Protein AF-A0A7S1PXF1-F1 (afdb_monomer_lite)

Structure (mmCIF, N/CA/C/O backbone):
data_AF-A0A7S1PXF1-F1
#
_entry.id   AF-A0A7S1PXF1-F1
#
loop_
_atom_site.group_PDB
_atom_site.id
_atom_site.type_symbol
_atom_site.label_atom_id
_atom_site.label_alt_id
_atom_site.label_comp_id
_atom_site.label_asym_id
_atom_site.label_entity_id
_atom_site.label_seq_id
_atom_site.pdbx_PDB_ins_code
_atom_site.Cartn_x
_atom_site.Cartn_y
_atom_site.Cartn_z
_atom_site.occupancy
_atom_site.B_iso_or_equiv
_atom_site.auth_seq_id
_atom_site.auth_comp_id
_atom_site.auth_asym_id
_atom_site.auth_atom_id
_atom_site.pdbx_PDB_model_num
ATOM 1 N N . MET A 1 1 ? -15.387 0.944 17.321 1.00 44.22 1 MET A N 1
ATOM 2 C CA . MET A 1 1 ? -15.040 1.186 15.911 1.00 44.22 1 MET A CA 1
ATOM 3 C C . MET A 1 1 ? -16.154 0.552 15.099 1.00 44.22 1 MET A C 1
ATOM 5 O O . MET A 1 1 ? -16.403 -0.631 15.299 1.00 44.22 1 MET A O 1
ATOM 9 N N . ASP A 1 2 ? -16.917 1.338 14.339 1.00 38.28 2 ASP A N 1
ATOM 10 C CA . ASP A 1 2 ? -17.980 0.818 13.470 1.00 38.28 2 ASP A CA 1
ATOM 11 C C . ASP A 1 2 ? -17.444 0.776 12.039 1.00 38.28 2 ASP A C 1
ATOM 13 O O . ASP A 1 2 ? -17.085 1.796 11.461 1.00 38.28 2 ASP A O 1
ATOM 17 N N . PHE A 1 3 ? -17.319 -0.427 11.493 1.00 48.03 3 PHE A N 1
ATOM 18 C CA . PHE A 1 3 ? -16.780 -0.661 10.157 1.00 48.03 3 PHE A CA 1
ATOM 19 C C . PHE A 1 3 ? -17.870 -1.089 9.162 1.00 48.03 3 PHE A C 1
ATOM 21 O O . PHE A 1 3 ? -17.569 -1.692 8.126 1.00 48.03 3 PHE A O 1
ATOM 28 N N . GLY A 1 4 ? -19.144 -0.803 9.461 1.00 41.34 4 GLY A N 1
ATOM 29 C CA . GLY A 1 4 ? -20.283 -1.150 8.606 1.00 41.34 4 GLY A CA 1
ATOM 30 C C . GLY A 1 4 ? -20.133 -0.711 7.141 1.00 41.34 4 GLY A C 1
ATOM 31 O O . GLY A 1 4 ? -20.626 -1.392 6.244 1.00 41.34 4 GLY A O 1
ATOM 32 N N . TYR A 1 5 ? -19.367 0.350 6.888 1.00 43.25 5 TYR A N 1
ATOM 33 C CA . TYR A 1 5 ? -19.096 0.940 5.571 1.00 43.25 5 TYR A CA 1
ATOM 34 C C . TYR A 1 5 ? -18.261 0.046 4.633 1.00 43.25 5 TYR A C 1
ATOM 36 O O . TYR A 1 5 ? -18.412 0.084 3.415 1.00 43.25 5 TYR A O 1
ATOM 44 N N . MET A 1 6 ? -17.429 -0.852 5.175 1.00 44.41 6 MET A N 1
ATOM 45 C CA . MET A 1 6 ? -16.616 -1.772 4.362 1.00 44.41 6 MET A CA 1
ATOM 46 C C . MET A 1 6 ? -17.391 -3.015 3.886 1.00 44.41 6 MET A C 1
ATOM 48 O O . MET A 1 6 ? -16.844 -3.854 3.166 1.00 44.41 6 MET A O 1
ATOM 52 N N . ASN A 1 7 ? -18.663 -3.173 4.271 1.00 44.22 7 ASN A N 1
ATOM 53 C CA . ASN A 1 7 ? -19.499 -4.321 3.894 1.00 44.22 7 ASN A CA 1
ATOM 54 C C . ASN A 1 7 ? -20.241 -4.162 2.554 1.00 44.22 7 ASN A C 1
ATOM 56 O O . ASN A 1 7 ? -20.943 -5.085 2.136 1.00 44.22 7 ASN A O 1
ATOM 60 N N . SER A 1 8 ? -20.082 -3.042 1.847 1.00 45.88 8 SER A N 1
ATOM 61 C CA . SER A 1 8 ? -20.696 -2.839 0.535 1.00 45.88 8 SER A CA 1
ATOM 62 C C . SER A 1 8 ? -19.949 -3.637 -0.551 1.00 45.88 8 SER A C 1
ATOM 64 O O . SER A 1 8 ? -18.895 -3.262 -1.057 1.00 45.88 8 SER A O 1
ATOM 66 N N . GLY A 1 9 ? -20.493 -4.800 -0.920 1.00 38.31 9 GLY A N 1
ATOM 67 C CA . GLY A 1 9 ? -20.053 -5.549 -2.099 1.00 38.31 9 GLY A CA 1
ATOM 68 C C . GLY A 1 9 ? -20.421 -4.785 -3.374 1.00 38.31 9 GLY A C 1
ATOM 69 O O . GLY A 1 9 ? -21.564 -4.844 -3.826 1.00 38.31 9 GLY A O 1
ATOM 70 N N . GLY A 1 10 ? -19.476 -4.032 -3.934 1.00 38.62 10 GLY A N 1
ATOM 71 C CA . GLY A 1 10 ? -19.708 -3.177 -5.095 1.00 38.62 10 GLY A CA 1
ATOM 72 C C . GLY A 1 10 ? -19.146 -3.751 -6.392 1.00 38.62 10 GLY A C 1
ATOM 73 O O . GLY A 1 10 ? -17.957 -3.621 -6.664 1.00 38.62 10 GLY A O 1
ATOM 74 N N . LEU A 1 11 ? -20.016 -4.290 -7.253 1.00 40.12 11 LEU A N 1
ATOM 75 C CA . LEU A 1 11 ? -19.766 -4.258 -8.698 1.00 40.12 11 LEU A CA 1
ATOM 76 C C . LEU A 1 11 ? -19.660 -2.777 -9.096 1.00 40.12 11 LEU A C 1
ATOM 78 O O . LEU A 1 11 ? -20.570 -2.012 -8.761 1.00 40.12 11 LEU A O 1
ATOM 82 N N . MET A 1 12 ? -18.613 -2.362 -9.817 1.00 41.94 12 MET A N 1
ATOM 83 C CA . MET A 1 12 ? -18.573 -1.013 -10.392 1.00 41.94 12 MET A CA 1
ATOM 84 C C . MET A 1 12 ? -19.700 -0.879 -11.423 1.00 41.94 12 MET A C 1
ATOM 86 O O . MET A 1 12 ? -19.565 -1.284 -12.573 1.00 41.94 12 MET A O 1
ATOM 90 N N . LYS A 1 13 ? -20.849 -0.363 -10.984 1.00 41.88 13 LYS A N 1
ATOM 91 C CA . LYS A 1 13 ? -21.954 0.057 -11.847 1.00 41.88 13 LYS A CA 1
ATOM 92 C C . LYS A 1 13 ? -21.723 1.504 -12.271 1.00 41.88 13 LYS A C 1
ATOM 94 O O . LYS A 1 13 ? -21.182 2.297 -11.496 1.00 41.88 13 LYS A O 1
ATOM 99 N N . ASP A 1 14 ? -22.176 1.852 -13.471 1.00 37.19 14 ASP A N 1
ATOM 100 C CA . ASP A 1 14 ? -22.246 3.244 -13.916 1.00 37.19 14 ASP A CA 1
ATOM 101 C C . ASP A 1 14 ? -22.978 4.082 -12.851 1.00 37.19 14 ASP A C 1
ATOM 103 O O . ASP A 1 14 ? -24.119 3.783 -12.496 1.00 37.19 14 ASP A O 1
ATOM 107 N N . GLY A 1 15 ? -22.291 5.081 -12.284 1.00 44.06 15 GLY A N 1
ATOM 108 C CA . GLY A 1 15 ? -22.790 5.889 -11.160 1.00 44.06 15 GLY A CA 1
ATOM 109 C C . GLY A 1 15 ? -22.195 5.572 -9.779 1.00 44.06 15 GLY A C 1
ATOM 110 O O . GLY A 1 15 ? -22.634 6.149 -8.791 1.00 44.06 15 GLY A O 1
ATOM 111 N N . ALA A 1 16 ? -21.172 4.718 -9.657 1.00 48.16 16 ALA A N 1
ATOM 112 C CA . ALA A 1 16 ? -20.471 4.535 -8.374 1.00 48.16 16 ALA A CA 1
ATOM 113 C C . ALA A 1 16 ? -19.942 5.864 -7.784 1.00 48.16 16 ALA A C 1
ATOM 115 O O . ALA A 1 16 ? -19.947 6.051 -6.576 1.00 48.16 16 ALA A O 1
ATOM 116 N N . THR A 1 17 ? -19.580 6.827 -8.638 1.00 53.41 17 THR A N 1
ATOM 117 C CA . THR A 1 17 ? -19.111 8.171 -8.250 1.00 53.41 17 THR A CA 1
ATOM 118 C C . THR A 1 17 ? -20.228 9.132 -7.820 1.00 53.41 17 THR A C 1
ATOM 120 O O . THR A 1 17 ? -19.935 10.272 -7.478 1.00 53.41 17 THR A O 1
ATOM 123 N N . THR A 1 18 ? -21.502 8.725 -7.894 1.00 55.09 18 THR A N 1
ATOM 124 C CA . THR A 1 18 ? -22.649 9.523 -7.414 1.00 55.09 18 THR A CA 1
ATOM 125 C C . THR A 1 18 ? -23.156 9.063 -6.047 1.00 55.09 18 THR A C 1
ATOM 127 O O . THR A 1 18 ? -24.159 9.588 -5.567 1.00 55.09 18 THR A O 1
ATOM 130 N N . GLN A 1 19 ? -22.514 8.058 -5.444 1.00 63.31 19 GLN A N 1
ATOM 131 C CA . GLN A 1 19 ? -22.794 7.667 -4.065 1.00 63.31 19 GLN A CA 1
ATOM 132 C C . GLN A 1 19 ? -22.170 8.679 -3.095 1.00 63.31 19 GLN A C 1
ATOM 134 O O . GLN A 1 19 ? -21.169 9.304 -3.446 1.00 63.31 19 GLN A O 1
ATOM 139 N N . PRO A 1 20 ? -22.779 8.894 -1.917 1.00 67.31 20 PRO A N 1
ATOM 140 C CA . PRO A 1 20 ? -22.212 9.789 -0.917 1.00 67.31 20 PRO A CA 1
ATOM 141 C C . PRO A 1 20 ? -20.856 9.262 -0.436 1.00 67.31 20 PRO A C 1
ATOM 143 O O . PRO A 1 20 ? -20.709 8.064 -0.200 1.00 67.31 20 PRO A O 1
ATOM 146 N N . ASP A 1 21 ? -19.886 10.160 -0.273 1.00 79.25 21 ASP A N 1
ATOM 147 C CA . ASP A 1 21 ? -18.585 9.816 0.297 1.00 79.25 21 ASP A CA 1
ATOM 148 C C . ASP A 1 21 ? -18.757 9.438 1.779 1.00 79.25 21 ASP A C 1
ATOM 150 O O . ASP A 1 21 ? -19.244 10.229 2.591 1.00 79.25 21 ASP A O 1
ATOM 154 N N . GLU A 1 22 ? -18.383 8.206 2.126 1.00 83.56 22 GLU A N 1
ATOM 155 C CA . GLU A 1 22 ? -18.578 7.650 3.474 1.00 83.56 22 GLU A CA 1
ATOM 156 C C . GLU A 1 22 ? -17.363 7.851 4.391 1.00 83.56 22 GLU A C 1
ATOM 158 O O . GLU A 1 22 ? -17.500 7.825 5.615 1.00 83.56 22 GLU A O 1
ATOM 163 N N . MET A 1 23 ? -16.175 8.046 3.814 1.00 84.81 23 MET A N 1
ATOM 164 C CA . MET A 1 23 ? -14.916 8.197 4.542 1.00 84.81 23 MET A CA 1
ATOM 165 C C . MET A 1 23 ? -14.057 9.299 3.927 1.00 84.81 23 MET A C 1
ATOM 167 O O . MET A 1 23 ? -13.935 9.398 2.705 1.00 84.81 23 MET A O 1
ATOM 171 N N . TYR A 1 24 ? -13.383 10.055 4.788 1.00 86.12 24 TYR A N 1
ATOM 172 C CA . TYR A 1 24 ? -12.449 11.109 4.425 1.00 86.12 24 TYR A CA 1
ATOM 173 C C . TYR A 1 24 ? -11.044 10.747 4.910 1.00 86.12 24 TYR A C 1
ATOM 175 O O . TYR A 1 24 ? -10.825 10.523 6.102 1.00 86.12 24 TYR A O 1
ATOM 183 N N . ALA A 1 25 ? -10.079 10.692 3.989 1.00 86.69 25 ALA A N 1
ATOM 184 C CA . ALA A 1 25 ? -8.681 10.389 4.283 1.00 86.69 25 ALA A CA 1
ATOM 185 C C . ALA A 1 25 ? -7.794 11.600 3.972 1.00 86.69 25 ALA A C 1
ATOM 187 O O . ALA A 1 25 ? -7.867 12.157 2.876 1.00 86.69 25 ALA A O 1
ATOM 188 N N . LEU A 1 26 ? -6.931 11.996 4.912 1.00 83.44 26 LEU A N 1
ATOM 189 C CA . LEU A 1 26 ? -6.019 13.128 4.722 1.00 83.44 26 LEU A CA 1
ATOM 190 C C . LEU A 1 26 ? -4.590 12.793 5.158 1.00 83.44 26 LEU A C 1
ATOM 192 O O . LEU A 1 26 ? -4.340 12.467 6.319 1.00 83.44 26 LEU A O 1
ATOM 196 N N . GLU A 1 27 ? -3.641 12.950 4.229 1.00 82.69 27 GLU A N 1
ATOM 197 C CA . GLU A 1 27 ? -2.208 12.905 4.531 1.00 82.69 27 GLU A CA 1
ATOM 198 C C . GLU A 1 27 ? -1.784 14.166 5.299 1.00 82.69 27 GLU A C 1
ATOM 200 O O . GLU A 1 27 ? -1.843 15.289 4.782 1.00 82.69 27 GLU A O 1
ATOM 205 N N . GLN A 1 28 ? -1.255 13.966 6.502 1.00 78.75 28 GLN A N 1
ATOM 206 C CA . GLN A 1 28 ? -0.649 14.994 7.338 1.00 78.75 28 GLN A CA 1
ATOM 207 C C . GLN A 1 28 ? 0.880 14.991 7.173 1.00 78.75 28 GLN A C 1
ATOM 209 O O . GLN A 1 28 ? 1.608 14.448 8.003 1.00 78.75 28 GLN A O 1
ATOM 214 N N . SER A 1 29 ? 1.384 15.632 6.115 1.00 71.19 29 SER A N 1
ATOM 215 C CA . SER A 1 29 ? 2.821 15.908 5.953 1.00 71.19 29 SER A CA 1
ATOM 216 C C . SER A 1 29 ? 3.057 17.380 5.631 1.00 71.19 29 SER A C 1
ATOM 218 O O . SER A 1 29 ? 2.274 18.023 4.931 1.00 71.19 29 SER A O 1
ATOM 220 N N . SER A 1 30 ? 4.152 17.938 6.149 1.00 63.81 30 SER A N 1
ATOM 221 C CA . SER A 1 30 ? 4.507 19.335 5.903 1.00 63.81 30 SER A CA 1
ATOM 222 C C . SER A 1 30 ? 4.974 19.552 4.458 1.00 63.81 30 SER A C 1
ATOM 224 O O . SER A 1 30 ? 5.578 18.674 3.839 1.00 63.81 30 SER A O 1
ATOM 226 N N . PHE A 1 31 ? 4.742 20.756 3.927 1.00 56.81 31 PHE A N 1
ATOM 227 C CA . PHE A 1 31 ? 5.143 21.148 2.568 1.00 56.81 31 PHE A CA 1
ATOM 228 C C . PHE A 1 31 ? 6.632 20.872 2.281 1.00 56.81 31 PHE A C 1
ATOM 230 O O . PHE A 1 31 ? 6.977 20.341 1.230 1.00 56.81 31 PHE A O 1
ATOM 237 N N . PHE A 1 32 ? 7.515 21.144 3.248 1.00 54.41 32 PHE A N 1
ATOM 238 C CA . PHE A 1 32 ? 8.956 20.910 3.110 1.00 54.41 32 PHE A CA 1
ATOM 239 C C . PHE A 1 32 ? 9.308 19.422 2.939 1.00 54.41 32 PHE A C 1
ATOM 241 O O . PHE A 1 32 ? 10.180 19.081 2.144 1.00 54.41 32 PHE A O 1
ATOM 248 N N . MET A 1 33 ? 8.593 18.520 3.621 1.00 58.03 33 MET A N 1
ATOM 249 C CA . MET A 1 33 ? 8.783 17.073 3.463 1.00 58.03 33 MET A CA 1
ATOM 250 C C . MET A 1 33 ? 8.298 16.577 2.095 1.00 58.03 33 MET A C 1
ATOM 252 O O . MET A 1 33 ? 8.915 15.684 1.519 1.00 58.03 33 MET A O 1
ATOM 256 N N . ARG A 1 34 ? 7.243 17.192 1.542 1.00 58.72 34 ARG A N 1
ATOM 257 C CA . ARG A 1 34 ? 6.743 16.887 0.190 1.00 58.72 34 ARG A CA 1
ATOM 258 C C . ARG A 1 34 ? 7.683 17.384 -0.915 1.00 58.72 34 ARG A C 1
ATOM 260 O O . ARG A 1 34 ? 7.833 16.701 -1.921 1.00 58.72 34 ARG A O 1
ATOM 267 N N . CYS A 1 35 ? 8.347 18.526 -0.719 1.00 55.53 35 CYS A N 1
ATOM 268 C CA . CYS A 1 35 ? 9.237 19.121 -1.723 1.00 55.53 35 CYS A CA 1
ATOM 269 C C . CYS A 1 35 ? 10.694 18.633 -1.658 1.00 55.53 35 CYS A C 1
ATOM 271 O O . CYS A 1 35 ? 11.325 18.506 -2.702 1.00 55.53 35 CYS A O 1
ATOM 273 N N . CYS A 1 36 ? 11.250 18.375 -0.467 1.00 54.69 36 CYS A N 1
ATOM 274 C CA . CYS A 1 36 ? 12.691 18.125 -0.301 1.00 54.69 36 CYS A CA 1
ATOM 275 C C . CYS A 1 36 ? 13.049 16.675 0.059 1.00 54.69 36 CYS A C 1
ATOM 277 O O . CYS A 1 36 ? 14.189 16.273 -0.152 1.00 54.69 36 CYS A O 1
ATOM 279 N N . TRP A 1 37 ? 12.105 15.883 0.583 1.00 63.19 37 TRP A N 1
ATOM 280 C CA . TRP A 1 37 ? 12.339 14.494 1.016 1.00 63.19 37 TRP A CA 1
ATOM 281 C C . TRP A 1 37 ? 11.241 13.543 0.519 1.00 63.19 37 TRP A C 1
ATOM 283 O O . TRP A 1 37 ? 10.816 12.632 1.216 1.00 63.19 37 TRP A O 1
ATOM 293 N N . ARG A 1 38 ? 10.793 13.779 -0.715 1.00 69.00 38 ARG A N 1
ATOM 294 C CA . ARG A 1 38 ? 9.591 13.246 -1.371 1.00 69.00 38 ARG A CA 1
ATOM 295 C C . ARG A 1 38 ? 9.235 11.786 -1.054 1.00 69.00 38 ARG A C 1
ATOM 297 O O . ARG A 1 38 ? 8.253 11.555 -0.355 1.00 69.00 38 ARG A O 1
ATOM 304 N N . ASP A 1 39 ? 10.021 10.825 -1.538 1.00 68.44 39 ASP A N 1
ATOM 305 C CA . ASP A 1 39 ? 9.698 9.388 -1.430 1.00 68.44 39 ASP A CA 1
ATOM 306 C C . ASP A 1 39 ? 10.080 8.810 -0.054 1.00 68.44 39 ASP A C 1
ATOM 308 O O . ASP A 1 39 ? 9.446 7.894 0.477 1.00 68.44 39 ASP A O 1
ATOM 312 N N . GLY A 1 40 ? 11.112 9.389 0.564 1.00 74.44 40 GLY A N 1
ATOM 313 C CA . GLY A 1 40 ? 11.569 9.018 1.901 1.00 74.44 40 GLY A CA 1
ATOM 314 C C . GLY A 1 40 ? 10.718 9.601 3.031 1.00 74.44 40 GLY A C 1
ATOM 315 O O . GLY A 1 40 ? 10.932 9.230 4.182 1.00 74.44 40 GLY A O 1
ATOM 316 N N . ARG A 1 41 ? 9.758 10.495 2.741 1.00 83.00 41 ARG A N 1
ATOM 317 C CA . ARG A 1 41 ? 9.048 11.268 3.769 1.00 83.00 41 ARG A CA 1
ATOM 318 C C . ARG A 1 41 ? 8.259 10.369 4.720 1.00 83.00 41 ARG A C 1
ATOM 320 O O . ARG A 1 41 ? 7.583 9.449 4.248 1.00 83.00 41 ARG A O 1
ATOM 327 N N . PRO A 1 42 ? 8.281 10.647 6.033 1.00 86.44 42 PRO A N 1
ATOM 328 C CA . PRO A 1 42 ? 7.266 10.110 6.917 1.00 86.44 42 PRO A CA 1
ATOM 329 C C . PRO A 1 42 ? 5.909 10.741 6.576 1.00 86.44 42 PRO A C 1
ATOM 331 O O . PRO A 1 42 ? 5.824 11.916 6.195 1.00 86.44 42 PRO A O 1
ATOM 334 N N . MET A 1 43 ? 4.845 9.965 6.721 1.00 86.56 43 MET A N 1
ATOM 335 C CA . MET A 1 43 ? 3.480 10.444 6.517 1.00 86.56 43 MET A CA 1
ATOM 336 C C . MET A 1 43 ? 2.525 9.727 7.461 1.00 86.56 43 MET A C 1
ATOM 338 O O . MET A 1 43 ? 2.684 8.538 7.737 1.00 86.56 43 MET A O 1
ATOM 342 N N . THR A 1 44 ? 1.527 10.466 7.931 1.00 90.62 44 THR A N 1
ATOM 343 C CA . THR A 1 44 ? 0.391 9.911 8.662 1.00 90.62 44 THR A CA 1
ATOM 344 C C . THR A 1 44 ? -0.858 10.156 7.836 1.00 90.62 44 THR A C 1
ATOM 346 O O . THR A 1 44 ? -1.082 11.285 7.395 1.00 90.62 44 THR A O 1
ATOM 349 N N . ILE A 1 45 ? -1.661 9.120 7.620 1.00 91.56 45 ILE A N 1
ATOM 350 C CA . ILE A 1 45 ? -2.967 9.240 6.970 1.00 91.56 45 ILE A CA 1
ATOM 351 C C . ILE A 1 45 ? -4.020 8.963 8.030 1.00 91.56 45 ILE A C 1
ATOM 353 O O . ILE A 1 45 ? -4.121 7.838 8.516 1.00 91.56 45 ILE A O 1
ATOM 357 N N . ASN A 1 46 ? -4.791 9.989 8.374 1.00 90.62 46 ASN A N 1
ATOM 358 C CA . ASN A 1 46 ? -5.961 9.833 9.227 1.00 90.62 46 ASN A CA 1
ATOM 359 C C . ASN A 1 46 ? -7.184 9.587 8.342 1.00 90.62 46 ASN A C 1
ATOM 361 O O . ASN A 1 46 ? -7.452 10.383 7.439 1.00 90.62 46 ASN A O 1
ATOM 365 N N . VAL A 1 47 ? -7.905 8.497 8.602 1.00 90.25 47 VAL A N 1
ATOM 366 C CA . VAL A 1 47 ? -9.195 8.204 7.973 1.00 90.25 47 VAL A CA 1
ATOM 367 C C . VAL A 1 47 ? -10.293 8.468 8.991 1.00 90.25 47 VAL A C 1
ATOM 369 O O . VAL A 1 47 ? -10.272 7.906 10.085 1.00 90.25 47 VAL A O 1
ATOM 372 N N . SER A 1 48 ? -11.255 9.310 8.628 1.00 90.06 48 SER A N 1
ATOM 373 C CA . SER A 1 48 ? -12.394 9.691 9.465 1.00 90.06 48 SER A CA 1
ATOM 374 C C . SER A 1 48 ? -13.729 9.482 8.750 1.00 90.06 48 SER A C 1
ATOM 376 O O . SER A 1 48 ? -13.780 9.370 7.527 1.00 90.06 48 SER A O 1
ATOM 378 N N . GLU A 1 49 ? -14.805 9.377 9.528 1.00 86.94 49 GLU A N 1
ATOM 379 C CA . GLU A 1 49 ? -16.170 9.200 9.018 1.00 86.94 49 GLU A CA 1
ATOM 380 C C . GLU A 1 49 ? -16.683 10.441 8.273 1.00 86.94 49 GLU A C 1
ATOM 382 O O . GLU A 1 49 ? -16.501 11.573 8.720 1.00 86.94 49 GLU A O 1
ATOM 387 N N . GLY A 1 50 ? -17.425 10.218 7.189 1.00 83.69 50 GLY A N 1
ATOM 388 C CA . GLY A 1 50 ? -18.072 11.267 6.406 1.00 83.69 50 GLY A CA 1
ATOM 389 C C . GLY A 1 50 ? -17.215 11.804 5.259 1.00 83.69 50 GLY A C 1
ATOM 390 O O . GLY A 1 50 ? -16.095 11.364 5.026 1.00 83.69 50 GLY A O 1
ATOM 391 N N . ALA A 1 51 ? -17.778 12.759 4.522 1.00 81.12 51 ALA A N 1
ATOM 392 C CA . ALA A 1 51 ? -17.195 13.297 3.291 1.00 81.12 51 ALA A CA 1
ATOM 393 C C . ALA A 1 51 ? -16.150 14.410 3.514 1.00 81.12 51 ALA A C 1
ATOM 395 O O . ALA A 1 51 ? -15.445 14.795 2.583 1.00 81.12 51 ALA A O 1
ATOM 396 N N . GLU A 1 52 ? -16.066 14.966 4.726 1.00 81.44 52 GLU A N 1
ATOM 397 C CA . GLU A 1 52 ? -15.271 16.159 5.032 1.00 81.44 52 GLU A CA 1
ATOM 398 C C . GLU A 1 52 ? -14.429 15.976 6.302 1.00 81.44 52 GLU A C 1
ATOM 400 O O . GLU A 1 52 ? -14.689 15.113 7.141 1.00 81.44 52 GLU A O 1
ATOM 405 N N . ALA A 1 53 ? -13.422 16.835 6.467 1.00 79.00 53 ALA A N 1
ATOM 406 C CA . ALA A 1 53 ? -12.577 16.843 7.654 1.00 79.00 53 ALA A CA 1
ATOM 407 C C . ALA A 1 53 ? -13.383 17.146 8.933 1.00 79.00 53 ALA A C 1
ATOM 409 O O . ALA A 1 53 ? -14.178 18.084 8.971 1.00 79.00 53 ALA A O 1
ATOM 410 N N . GLY A 1 54 ? -13.100 16.409 10.013 1.00 77.25 54 GLY A N 1
ATOM 411 C CA . GLY A 1 54 ? -13.702 16.630 11.336 1.00 77.25 54 GLY A CA 1
ATOM 412 C C . GLY A 1 54 ? -14.657 15.531 11.808 1.00 77.25 54 GLY A C 1
ATOM 413 O O . GLY A 1 54 ? -15.199 15.647 12.907 1.00 77.25 54 GLY A O 1
ATOM 414 N N . GLY A 1 55 ? -14.845 14.473 11.015 1.00 82.88 55 GLY A N 1
ATOM 415 C CA . GLY A 1 55 ? -15.529 13.254 11.445 1.00 82.88 55 GLY A CA 1
ATOM 416 C C . GLY A 1 55 ? -14.765 12.459 12.507 1.00 82.88 55 GLY A C 1
ATOM 417 O O . GLY A 1 55 ? -13.613 12.754 12.837 1.00 82.88 55 GLY A O 1
ATOM 418 N N . ASN A 1 56 ? -15.402 11.417 13.045 1.00 85.38 56 ASN A N 1
ATOM 419 C CA . ASN A 1 56 ? -14.756 10.529 14.011 1.00 85.38 56 ASN A CA 1
ATOM 420 C C . ASN A 1 56 ? -13.611 9.765 13.340 1.00 85.38 56 ASN A C 1
ATOM 422 O O . ASN A 1 56 ? -13.796 9.217 12.256 1.00 85.38 56 ASN A O 1
ATOM 426 N N . SER A 1 57 ? -12.445 9.701 13.990 1.00 85.81 57 SER A N 1
ATOM 427 C CA . SER A 1 57 ? -11.319 8.905 13.488 1.00 85.81 57 SER A CA 1
ATOM 428 C C . SER A 1 57 ? -11.683 7.416 13.474 1.00 85.81 57 SER A C 1
ATOM 430 O O . SER A 1 57 ? -12.106 6.869 14.495 1.00 85.81 57 SER A O 1
ATOM 432 N N . ILE A 1 58 ? -11.516 6.779 12.315 1.00 88.38 58 ILE A N 1
ATOM 433 C CA . ILE A 1 58 ? -11.730 5.347 12.091 1.00 88.38 58 ILE A CA 1
ATOM 434 C C . ILE A 1 58 ? -10.407 4.608 12.273 1.00 88.38 58 ILE A C 1
ATOM 436 O O . ILE A 1 58 ? -10.337 3.634 13.022 1.00 88.38 58 ILE A O 1
ATOM 440 N N . ILE A 1 59 ? -9.364 5.054 11.568 1.00 91.56 59 ILE A N 1
ATOM 441 C CA . ILE A 1 59 ? -8.056 4.404 11.555 1.00 91.56 59 ILE A CA 1
ATOM 442 C C . ILE A 1 59 ? -6.959 5.397 11.174 1.00 91.56 59 ILE A C 1
ATOM 444 O O . ILE A 1 59 ? -7.135 6.246 10.297 1.00 91.56 59 ILE A O 1
ATOM 448 N N . ASP A 1 60 ? -5.814 5.245 11.829 1.00 93.31 60 ASP A N 1
ATOM 449 C CA . ASP A 1 60 ? -4.601 6.000 11.551 1.00 93.31 60 ASP A CA 1
ATOM 450 C C . ASP A 1 60 ? -3.551 5.083 10.936 1.00 93.31 60 ASP A C 1
ATOM 452 O O . ASP A 1 60 ? -3.201 4.045 11.502 1.00 93.31 60 ASP A O 1
ATOM 456 N N . TYR A 1 61 ? -3.025 5.499 9.790 1.00 95.50 61 TYR A N 1
ATOM 457 C CA . TYR A 1 61 ? -1.901 4.843 9.143 1.00 95.50 61 TYR A CA 1
ATOM 458 C C . TYR A 1 61 ? -0.632 5.652 9.345 1.00 95.50 61 TYR A C 1
ATOM 460 O O . TYR A 1 61 ? -0.626 6.866 9.132 1.00 95.50 61 TYR A O 1
ATOM 468 N N . ASN A 1 62 ? 0.461 4.980 9.687 1.00 95.00 62 ASN A N 1
ATOM 469 C CA . ASN A 1 62 ? 1.767 5.594 9.851 1.00 95.00 62 ASN A CA 1
ATOM 470 C C . ASN A 1 62 ? 2.777 4.987 8.881 1.00 95.00 62 ASN A C 1
ATOM 472 O O . ASN A 1 62 ? 2.958 3.773 8.827 1.00 95.00 62 ASN A O 1
ATOM 476 N N . LYS A 1 63 ? 3.457 5.845 8.125 1.00 92.31 63 LYS A N 1
ATOM 477 C CA . LYS A 1 63 ? 4.636 5.484 7.347 1.00 92.31 63 LYS A CA 1
ATOM 478 C C . LYS A 1 63 ? 5.847 6.175 7.964 1.00 92.31 63 LYS A C 1
ATOM 480 O O . LYS A 1 63 ? 5.878 7.413 8.004 1.00 92.31 63 LYS A O 1
ATOM 485 N N . PRO A 1 64 ? 6.865 5.417 8.401 1.00 90.50 64 PRO A N 1
ATOM 486 C CA . PRO A 1 64 ? 8.099 6.000 8.893 1.00 90.50 64 PRO A CA 1
ATOM 487 C C . PRO A 1 64 ? 8.918 6.629 7.755 1.00 90.50 64 PRO A C 1
ATOM 489 O O . PRO A 1 64 ? 8.655 6.454 6.559 1.00 90.50 64 PRO A O 1
ATOM 492 N N . CYS A 1 65 ? 9.943 7.386 8.147 1.00 86.50 65 CYS A N 1
ATOM 493 C CA . CYS A 1 65 ? 10.951 7.869 7.211 1.00 86.50 65 CYS A CA 1
ATOM 494 C C . CYS A 1 65 ? 11.698 6.671 6.603 1.00 86.50 65 CYS A C 1
ATOM 496 O O . CYS A 1 65 ? 12.023 5.721 7.315 1.00 86.50 65 CYS A O 1
ATOM 498 N N . GLY A 1 66 ? 11.970 6.721 5.304 1.00 84.50 66 GLY A N 1
ATOM 499 C CA . GLY A 1 66 ? 12.637 5.645 4.572 1.00 84.50 66 GLY A CA 1
ATOM 500 C C . GLY A 1 66 ? 13.560 6.175 3.483 1.00 84.50 66 GLY A C 1
ATOM 501 O O . GLY A 1 66 ? 13.843 7.375 3.412 1.00 84.50 66 GLY A O 1
ATOM 502 N N . CYS A 1 67 ? 14.026 5.284 2.613 1.00 81.62 67 CYS A N 1
ATOM 503 C CA . CYS A 1 67 ? 14.796 5.683 1.438 1.00 81.62 67 CYS A CA 1
ATOM 504 C C . CYS A 1 67 ? 13.888 5.850 0.209 1.00 81.62 67 CYS A C 1
ATOM 506 O O . CYS A 1 67 ? 12.846 5.197 0.109 1.00 81.62 67 CYS A O 1
ATOM 508 N N . PRO A 1 68 ? 14.278 6.699 -0.757 1.00 78.75 68 PRO A N 1
ATOM 509 C CA . PRO A 1 68 ? 13.656 6.704 -2.074 1.00 78.75 68 PRO A CA 1
ATOM 510 C C . PRO A 1 68 ? 13.759 5.331 -2.746 1.00 78.75 68 PRO A C 1
ATOM 512 O O . PRO A 1 68 ? 14.764 4.642 -2.593 1.00 78.75 68 PRO A O 1
ATOM 515 N N . LEU A 1 69 ? 12.751 4.955 -3.540 1.00 80.06 69 LEU A N 1
ATOM 516 C CA . LEU A 1 69 ? 12.729 3.659 -4.239 1.00 80.06 69 LEU A CA 1
ATOM 517 C C . LEU A 1 69 ? 13.822 3.525 -5.308 1.00 80.06 69 LEU A C 1
ATOM 519 O O . LEU A 1 69 ? 14.174 2.410 -5.680 1.00 80.06 69 LEU A O 1
ATOM 523 N N . ASN A 1 70 ? 14.359 4.649 -5.789 1.00 79.31 70 ASN A N 1
ATOM 524 C CA . ASN A 1 70 ? 15.512 4.693 -6.682 1.00 79.31 70 ASN A CA 1
ATOM 525 C C . ASN A 1 70 ? 16.591 5.565 -6.048 1.00 79.31 70 ASN A C 1
ATOM 527 O O . ASN A 1 70 ? 16.309 6.665 -5.574 1.00 79.31 70 ASN A O 1
ATOM 531 N N . CYS A 1 71 ? 17.820 5.077 -6.063 1.00 77.56 71 CYS A N 1
ATOM 532 C CA . CYS A 1 71 ? 18.994 5.827 -5.672 1.00 77.56 71 CYS A CA 1
ATOM 533 C C . CYS A 1 71 ? 19.688 6.331 -6.947 1.00 77.56 71 CYS A C 1
ATOM 535 O O . CYS A 1 71 ? 19.749 5.625 -7.952 1.00 77.56 71 CYS A O 1
ATOM 537 N N . PHE A 1 72 ? 20.178 7.570 -6.917 1.00 79.81 72 PHE A N 1
ATOM 538 C CA . PHE A 1 72 ? 20.906 8.178 -8.029 1.00 79.81 72 PHE A CA 1
ATOM 539 C C . PHE A 1 72 ? 22.400 8.166 -7.717 1.00 79.81 72 PHE A C 1
ATOM 541 O O . PHE A 1 72 ? 22.830 8.720 -6.702 1.00 79.81 72 PHE A O 1
ATOM 548 N N . LEU A 1 73 ? 23.188 7.524 -8.577 1.00 80.19 73 LEU A N 1
ATOM 549 C CA . LEU A 1 73 ? 24.643 7.577 -8.522 1.00 80.19 73 LEU A CA 1
ATOM 550 C C . LEU A 1 73 ? 25.141 8.588 -9.565 1.00 80.19 73 LEU A C 1
ATOM 552 O O . LEU A 1 73 ? 25.062 8.285 -10.757 1.00 80.19 73 LEU A O 1
ATOM 556 N N . PRO A 1 74 ? 25.664 9.759 -9.158 1.00 83.50 74 PRO A N 1
ATOM 557 C CA . PRO A 1 74 ? 26.267 10.695 -10.100 1.00 83.50 74 PRO A CA 1
ATOM 558 C C . PRO A 1 74 ? 27.556 10.103 -10.686 1.00 83.50 74 PRO A C 1
ATOM 560 O O . PRO A 1 74 ? 28.434 9.650 -9.947 1.00 83.50 74 PRO A O 1
ATOM 563 N N . ILE A 1 75 ? 27.677 10.115 -12.013 1.00 83.62 75 ILE A N 1
ATOM 564 C CA . ILE A 1 75 ? 28.855 9.677 -12.769 1.00 83.62 75 ILE A CA 1
ATOM 565 C C . ILE A 1 75 ? 29.149 10.736 -13.842 1.00 83.62 75 ILE A C 1
ATOM 567 O O . ILE A 1 75 ? 28.639 10.674 -14.958 1.00 83.62 75 ILE A O 1
ATOM 571 N N . GLY A 1 76 ? 30.017 11.697 -13.512 1.00 83.38 76 GLY A N 1
ATOM 572 C CA . GLY A 1 76 ? 30.296 1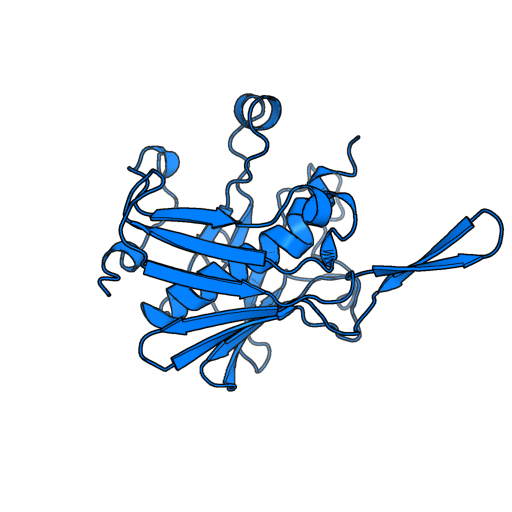2.845 -14.383 1.00 83.38 76 GLY A CA 1
ATOM 573 C C . GLY A 1 76 ? 29.161 13.870 -14.350 1.00 83.38 76 GLY A C 1
ATOM 574 O O . GLY A 1 76 ? 28.640 14.156 -13.273 1.00 83.38 76 GLY A O 1
ATOM 575 N N . ASP A 1 77 ? 28.804 14.413 -15.517 1.00 79.19 77 ASP A N 1
ATOM 576 C CA . ASP A 1 77 ? 27.665 15.336 -15.681 1.00 79.19 77 ASP A CA 1
ATOM 577 C C . ASP A 1 77 ? 26.310 14.601 -15.754 1.00 79.19 77 ASP A C 1
ATOM 579 O O . ASP A 1 77 ? 25.258 15.224 -15.627 1.00 79.19 77 ASP A O 1
ATOM 583 N N . ASP A 1 78 ? 26.346 13.273 -15.904 1.00 79.12 78 ASP A N 1
ATOM 584 C CA . ASP A 1 78 ? 25.189 12.381 -15.890 1.00 79.12 78 ASP A CA 1
ATOM 585 C C . ASP A 1 78 ? 25.154 11.560 -14.589 1.00 79.12 78 ASP A C 1
ATOM 587 O O . ASP A 1 78 ? 26.049 11.612 -13.740 1.00 79.12 78 ASP A O 1
ATOM 591 N N . GLY A 1 79 ? 24.126 10.736 -14.420 1.00 81.88 79 GLY A N 1
ATOM 592 C CA . GLY A 1 79 ? 24.146 9.695 -13.403 1.00 81.88 79 GLY A CA 1
ATOM 593 C C . GLY A 1 79 ? 23.229 8.540 -13.741 1.00 81.88 79 GLY A C 1
ATOM 594 O O . GLY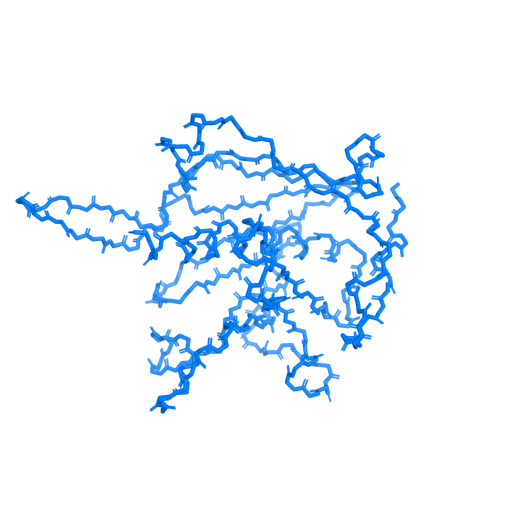 A 1 79 ? 22.484 8.563 -14.719 1.00 81.88 79 GLY A O 1
ATOM 595 N N . VAL A 1 80 ? 23.330 7.496 -12.932 1.00 82.19 80 VAL A N 1
ATOM 596 C CA . VAL A 1 80 ? 22.557 6.270 -13.097 1.00 82.19 80 VAL A CA 1
ATOM 597 C C . VAL A 1 80 ? 21.562 6.178 -11.955 1.00 82.19 80 VAL A C 1
ATOM 599 O O . VAL A 1 80 ? 21.949 6.146 -10.786 1.00 82.19 80 VAL A O 1
ATOM 602 N N . GLU A 1 81 ? 20.279 6.107 -12.296 1.00 79.00 81 GLU A N 1
ATOM 603 C CA . GLU A 1 81 ? 19.246 5.683 -11.358 1.00 79.00 81 GLU A CA 1
ATOM 604 C C . GLU A 1 81 ? 19.233 4.162 -11.258 1.00 79.00 81 GLU A C 1
ATOM 606 O O . GLU A 1 81 ? 19.235 3.450 -12.264 1.00 79.00 81 GLU A O 1
ATOM 611 N N . PHE A 1 82 ? 19.201 3.653 -10.034 1.00 77.06 82 PHE A N 1
ATOM 612 C CA . PHE A 1 82 ? 19.088 2.228 -9.772 1.00 77.06 82 PHE A CA 1
ATOM 613 C C . PHE A 1 82 ? 18.111 1.973 -8.618 1.00 77.06 82 PHE A C 1
ATOM 615 O O . PHE A 1 82 ? 18.003 2.803 -7.712 1.00 77.06 82 PHE A O 1
ATOM 622 N N . PRO A 1 83 ? 17.403 0.831 -8.614 1.00 79.06 83 PRO A N 1
ATOM 623 C CA . PRO A 1 83 ? 16.492 0.479 -7.531 1.00 79.06 83 PRO A CA 1
ATOM 624 C C . PRO A 1 83 ? 17.207 0.449 -6.176 1.00 79.06 83 PRO A C 1
ATOM 626 O O . PRO A 1 83 ? 18.247 -0.193 -6.023 1.00 79.06 83 PRO A O 1
ATOM 629 N N . CYS A 1 84 ? 16.631 1.122 -5.185 1.00 80.19 84 CYS A N 1
ATOM 630 C CA . CYS A 1 84 ? 17.142 1.171 -3.825 1.00 80.19 84 CYS A CA 1
ATOM 631 C C . CYS A 1 84 ? 16.261 0.312 -2.917 1.00 80.19 84 CYS A C 1
ATOM 633 O O . CYS A 1 84 ? 15.113 0.650 -2.645 1.00 80.19 84 CYS A O 1
ATOM 635 N N . CYS A 1 85 ? 16.802 -0.812 -2.444 1.00 83.69 85 CYS A N 1
ATOM 636 C CA . CYS A 1 85 ? 16.059 -1.775 -1.619 1.00 83.69 85 CYS A CA 1
ATOM 637 C C . CYS A 1 85 ? 16.316 -1.609 -0.111 1.00 83.69 85 CYS A C 1
ATOM 639 O O . CYS A 1 85 ? 15.917 -2.449 0.692 1.00 83.69 85 CYS A O 1
ATOM 641 N N . CYS A 1 86 ? 16.985 -0.523 0.281 1.00 82.69 86 CYS A N 1
ATOM 642 C CA . CYS A 1 86 ? 17.216 -0.150 1.673 1.00 82.69 86 CYS A CA 1
ATOM 643 C C . CYS A 1 86 ? 16.000 0.603 2.219 1.00 82.69 86 CYS A C 1
ATOM 645 O O . CYS A 1 86 ? 15.501 1.486 1.536 1.00 82.69 86 CYS A O 1
ATOM 647 N N . MET A 1 87 ? 15.556 0.291 3.444 1.00 85.00 87 MET A N 1
ATOM 648 C CA . MET A 1 87 ? 14.453 0.988 4.138 1.00 85.00 87 MET A CA 1
ATOM 649 C C . MET A 1 87 ? 13.259 1.303 3.225 1.00 85.00 87 MET A C 1
ATOM 651 O O . MET A 1 87 ? 12.857 2.461 3.068 1.00 85.00 87 MET A O 1
ATOM 655 N N . LEU A 1 88 ? 12.745 0.251 2.585 1.00 89.56 88 LEU A N 1
ATOM 656 C CA . LEU A 1 88 ? 11.602 0.337 1.687 1.00 89.56 88 LEU A CA 1
ATOM 657 C C . LEU A 1 88 ? 10.371 0.886 2.415 1.00 89.56 88 LEU A C 1
ATOM 659 O O . LEU A 1 88 ? 10.199 0.638 3.610 1.00 89.56 88 LEU A O 1
ATOM 663 N N . PRO A 1 89 ? 9.508 1.625 1.705 1.00 90.56 89 PRO A N 1
ATOM 664 C CA . PRO A 1 89 ? 8.358 2.254 2.316 1.00 90.56 89 PRO A CA 1
ATOM 665 C C . PRO A 1 89 ? 7.368 1.197 2.816 1.00 90.56 89 PRO A C 1
ATOM 667 O O . PRO A 1 89 ? 7.006 0.252 2.109 1.00 90.56 89 PRO A O 1
ATOM 670 N N . GLU A 1 90 ? 6.921 1.402 4.047 1.00 93.44 90 GLU A N 1
ATOM 671 C CA . GLU A 1 90 ? 5.886 0.619 4.705 1.00 93.44 90 GLU A CA 1
ATOM 672 C C . GLU A 1 90 ? 4.855 1.544 5.342 1.00 93.44 90 GLU A C 1
ATOM 674 O O . GLU A 1 90 ? 5.146 2.700 5.647 1.00 93.44 90 GLU A O 1
ATOM 679 N N . LEU A 1 91 ? 3.648 1.027 5.511 1.00 95.19 91 LEU A N 1
ATOM 680 C CA . LEU A 1 91 ? 2.525 1.694 6.132 1.00 95.19 91 LEU A CA 1
ATOM 681 C C . LEU A 1 91 ? 1.913 0.731 7.151 1.00 95.19 91 LEU A C 1
ATOM 683 O O . LEU A 1 91 ? 1.538 -0.391 6.801 1.00 95.19 91 LEU A O 1
ATOM 687 N N . THR A 1 92 ? 1.833 1.161 8.403 1.00 96.56 92 THR A N 1
ATOM 688 C CA . THR A 1 92 ? 1.307 0.361 9.511 1.00 96.56 92 THR A CA 1
ATOM 689 C C . THR A 1 92 ? 0.064 1.004 10.101 1.00 96.56 92 THR A C 1
ATOM 691 O O . THR A 1 92 ? -0.077 2.226 10.112 1.00 96.56 92 THR A O 1
ATOM 694 N N . ALA A 1 93 ? -0.848 0.173 10.590 1.00 96.00 93 ALA A N 1
ATOM 695 C CA . ALA A 1 93 ? -1.995 0.590 11.379 1.00 96.00 93 ALA A CA 1
ATOM 696 C C . ALA A 1 93 ? -2.311 -0.474 12.432 1.00 96.00 93 ALA A C 1
ATOM 698 O O . ALA A 1 93 ? -1.964 -1.644 12.271 1.00 96.00 93 ALA A O 1
ATOM 699 N N . THR A 1 94 ? -2.988 -0.079 13.505 1.00 94.06 94 THR A N 1
ATOM 700 C CA . THR A 1 94 ? -3.439 -1.005 14.549 1.00 94.06 94 THR A CA 1
ATOM 701 C C . THR A 1 94 ? -4.957 -0.965 14.643 1.00 94.06 94 THR A C 1
ATOM 703 O O . THR A 1 94 ? -5.535 0.106 14.807 1.00 94.06 94 THR A O 1
ATOM 706 N N . VAL A 1 95 ? -5.601 -2.131 14.573 1.00 91.06 95 VAL A N 1
ATOM 707 C CA . VAL A 1 95 ? -7.056 -2.284 14.724 1.00 91.06 95 VAL A CA 1
ATOM 708 C C . VAL A 1 95 ? -7.322 -3.321 15.801 1.00 91.06 95 VAL A C 1
ATOM 710 O O . VAL A 1 95 ? -6.869 -4.454 15.686 1.00 91.06 95 VAL A O 1
ATOM 713 N N . ASP A 1 96 ? -8.025 -2.934 16.867 1.00 88.31 96 ASP A N 1
ATOM 714 C CA . ASP A 1 96 ? -8.364 -3.817 17.996 1.00 88.31 96 ASP A CA 1
ATOM 715 C C . ASP A 1 96 ? -7.159 -4.581 18.593 1.00 88.31 96 ASP A C 1
ATOM 717 O O . ASP A 1 96 ? -7.282 -5.702 19.077 1.00 88.31 96 ASP A O 1
ATOM 721 N N . GLY A 1 97 ? -5.971 -3.968 18.565 1.00 88.38 97 GLY A N 1
ATOM 722 C CA . GLY A 1 97 ? -4.724 -4.571 19.052 1.00 88.38 97 GLY A CA 1
ATOM 723 C C . GLY A 1 97 ? -4.003 -5.478 18.047 1.00 88.38 97 GLY A C 1
ATOM 724 O O . GLY A 1 97 ? -2.907 -5.935 18.356 1.00 88.38 97 GLY A O 1
ATOM 725 N N . HIS A 1 98 ? -4.571 -5.688 16.858 1.00 92.00 98 HIS A N 1
ATOM 726 C CA . HIS A 1 98 ? -3.929 -6.379 15.742 1.00 92.00 98 HIS A CA 1
ATOM 727 C C . HIS A 1 98 ? -3.149 -5.398 14.868 1.00 92.00 98 HIS A C 1
ATOM 729 O O . HIS A 1 98 ? -3.658 -4.332 14.505 1.00 92.00 98 HIS A O 1
ATOM 735 N N . GLU A 1 99 ? -1.925 -5.762 14.506 1.00 96.00 99 GLU A N 1
ATOM 736 C CA . GLU A 1 99 ? -1.087 -4.984 13.601 1.00 96.00 99 GLU A CA 1
ATOM 737 C C . GLU A 1 99 ? -1.418 -5.327 12.147 1.00 96.00 99 GLU A C 1
ATOM 739 O O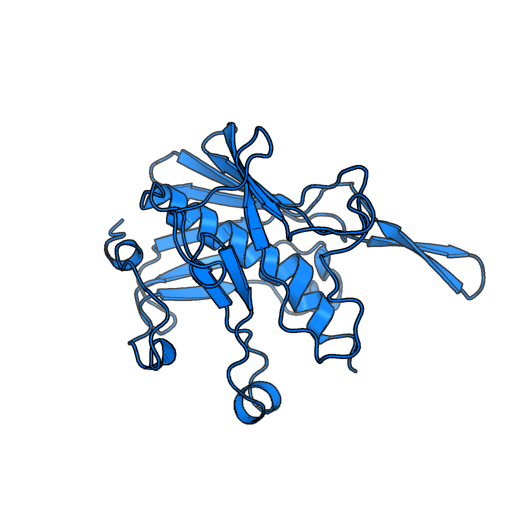 . GLU A 1 99 ? -1.400 -6.487 11.733 1.00 96.00 99 GLU A O 1
ATOM 744 N N . LEU A 1 100 ? -1.693 -4.296 11.352 1.00 97.19 100 LEU A N 1
ATOM 745 C CA . LEU A 1 100 ? -1.886 -4.382 9.912 1.00 97.19 100 LEU A CA 1
ATOM 746 C C . LEU A 1 100 ? -0.711 -3.680 9.244 1.00 97.19 100 LEU A C 1
ATOM 748 O O . LEU A 1 100 ? -0.456 -2.502 9.503 1.00 97.19 100 LEU A O 1
ATOM 752 N N . LYS A 1 101 ? -0.003 -4.389 8.369 1.00 97.31 101 LYS A N 1
ATOM 753 C CA . LYS A 1 101 ? 1.201 -3.876 7.719 1.00 97.31 101 LYS A CA 1
ATOM 754 C C . LYS A 1 101 ? 1.113 -4.033 6.211 1.00 97.31 101 LYS A C 1
ATOM 756 O O . LYS A 1 101 ? 0.884 -5.124 5.706 1.00 97.31 101 LYS A O 1
ATOM 761 N N . SER A 1 102 ? 1.343 -2.938 5.500 1.00 96.81 102 SER A N 1
ATOM 762 C CA . SER A 1 102 ? 1.527 -2.910 4.051 1.00 96.81 102 SER A CA 1
ATOM 763 C C . SER A 1 102 ? 2.942 -2.447 3.743 1.00 96.81 102 SER A C 1
ATOM 765 O O . SER A 1 102 ? 3.381 -1.442 4.293 1.00 96.81 102 SER A O 1
ATOM 767 N N . ASN A 1 103 ? 3.677 -3.133 2.876 1.00 94.56 103 ASN A N 1
ATOM 768 C CA . ASN A 1 103 ? 5.041 -2.726 2.533 1.00 94.56 103 ASN A CA 1
ATOM 769 C C . ASN A 1 103 ? 5.366 -2.965 1.064 1.00 94.56 103 ASN A C 1
ATOM 771 O O . ASN A 1 103 ? 4.832 -3.867 0.420 1.00 94.56 103 ASN A O 1
ATOM 775 N N . TYR A 1 104 ? 6.288 -2.160 0.546 1.00 93.31 104 TYR A N 1
ATOM 776 C CA . TYR A 1 104 ? 6.888 -2.391 -0.758 1.00 93.31 104 TYR A CA 1
ATOM 777 C C . TYR A 1 104 ? 7.833 -3.597 -0.695 1.00 93.31 104 TYR A C 1
ATOM 779 O O . TYR A 1 104 ? 8.540 -3.802 0.296 1.00 93.31 104 TYR A O 1
ATOM 787 N N . VAL A 1 105 ? 7.859 -4.391 -1.762 1.00 91.12 105 VAL A N 1
ATOM 788 C CA . VAL A 1 105 ? 8.698 -5.584 -1.898 1.00 91.12 105 VAL A CA 1
ATOM 789 C C . VAL A 1 105 ? 9.683 -5.372 -3.041 1.00 91.12 105 VAL A C 1
ATOM 791 O O . VAL A 1 105 ? 9.295 -5.209 -4.197 1.00 91.12 105 VAL A O 1
ATOM 794 N N . CYS A 1 106 ? 10.974 -5.402 -2.714 1.00 86.25 106 CYS A N 1
ATOM 795 C CA . CYS A 1 106 ? 12.045 -5.510 -3.698 1.00 86.25 106 CYS A CA 1
ATOM 796 C C . CYS A 1 106 ? 12.443 -6.981 -3.854 1.00 86.25 106 CYS A C 1
ATOM 798 O O . CYS A 1 106 ? 12.817 -7.634 -2.881 1.00 86.25 106 CYS A O 1
ATOM 800 N N . ASP A 1 107 ? 12.376 -7.490 -5.080 1.00 80.75 107 ASP A N 1
ATOM 801 C CA . ASP A 1 107 ? 12.872 -8.810 -5.468 1.00 80.75 107 ASP A CA 1
ATOM 802 C C . ASP A 1 107 ? 13.826 -8.682 -6.670 1.00 80.75 107 ASP A C 1
ATOM 804 O O . ASP A 1 107 ? 14.164 -7.581 -7.095 1.00 80.75 107 ASP A O 1
ATOM 808 N N . GLN A 1 108 ? 14.260 -9.805 -7.249 1.00 69.81 108 GLN A N 1
ATOM 809 C CA . GLN A 1 108 ? 15.160 -9.818 -8.412 1.00 69.81 108 GLN A CA 1
ATOM 810 C C . GLN A 1 108 ? 14.585 -9.097 -9.655 1.00 69.81 108 GLN A C 1
ATOM 812 O O . GLN A 1 108 ? 15.329 -8.766 -10.578 1.00 69.81 108 GLN A O 1
ATOM 817 N N . TYR A 1 109 ? 13.279 -8.819 -9.686 1.00 70.81 109 TYR A N 1
ATOM 818 C CA . TYR A 1 109 ? 12.571 -8.163 -10.782 1.00 70.81 109 TYR A CA 1
ATOM 819 C C . TYR A 1 109 ? 12.163 -6.733 -10.404 1.00 70.81 109 TYR A C 1
ATOM 821 O O . TYR A 1 109 ? 10.982 -6.377 -10.466 1.00 70.81 109 TYR A O 1
ATOM 829 N N . CYS A 1 110 ? 13.138 -5.898 -10.034 1.00 69.56 110 CYS A N 1
ATOM 830 C CA . CYS A 1 110 ? 12.925 -4.525 -9.553 1.00 69.56 110 CYS A CA 1
ATOM 831 C C . CYS A 1 110 ? 12.159 -3.601 -10.520 1.00 69.56 110 CYS A C 1
ATOM 833 O O . CYS A 1 110 ? 11.665 -2.559 -10.103 1.00 69.56 110 CYS A O 1
ATOM 835 N N . CYS A 1 111 ? 12.057 -3.958 -11.803 1.00 71.69 111 CYS A N 1
ATOM 836 C CA . CYS A 1 111 ? 11.349 -3.184 -12.828 1.00 71.69 111 CYS A CA 1
ATOM 837 C C . CYS A 1 111 ? 9.817 -3.230 -12.693 1.00 71.69 111 CYS A C 1
ATOM 839 O O . CYS A 1 111 ? 9.111 -2.524 -13.412 1.00 71.69 111 CYS A O 1
ATOM 841 N N . VAL A 1 112 ? 9.298 -4.077 -11.801 1.00 83.12 112 VAL A N 1
ATOM 842 C CA . VAL A 1 112 ? 7.872 -4.185 -11.495 1.00 83.12 112 VAL A CA 1
ATOM 843 C C . VAL A 1 112 ? 7.686 -3.985 -10.002 1.00 83.12 112 VAL A C 1
ATOM 845 O O . VAL A 1 112 ? 8.216 -4.764 -9.205 1.00 83.12 112 VAL A O 1
ATOM 848 N N . SER A 1 113 ? 6.911 -2.968 -9.637 1.00 87.81 113 SER A N 1
ATOM 849 C CA . SER A 1 113 ? 6.512 -2.691 -8.260 1.00 87.81 113 SER A CA 1
ATOM 850 C C . SER A 1 113 ? 5.622 -3.799 -7.717 1.00 87.81 113 SER A C 1
ATOM 852 O O . SER A 1 113 ? 4.681 -4.260 -8.370 1.00 87.81 113 SER A O 1
ATOM 854 N N . LYS A 1 114 ? 5.953 -4.235 -6.506 1.00 91.75 114 LYS A N 1
ATOM 855 C CA . LYS A 1 114 ? 5.278 -5.311 -5.789 1.00 91.75 114 LYS A CA 1
ATOM 856 C C . LYS A 1 114 ? 5.110 -4.881 -4.348 1.00 91.75 114 LYS A C 1
ATOM 858 O O . LYS A 1 114 ? 5.941 -4.148 -3.815 1.00 91.75 114 LYS A O 1
ATOM 863 N N . PHE A 1 115 ? 4.054 -5.369 -3.727 1.00 95.56 115 PHE A N 1
ATOM 864 C CA . PHE A 1 115 ? 3.736 -5.061 -2.346 1.00 95.56 115 PHE A CA 1
ATOM 865 C C . PHE A 1 115 ? 3.317 -6.331 -1.623 1.00 95.56 115 PHE A C 1
ATOM 867 O O . PHE A 1 115 ? 2.858 -7.289 -2.249 1.00 95.56 115 PHE A O 1
ATOM 874 N N . SER A 1 116 ? 3.453 -6.322 -0.308 1.00 96.75 116 SER A N 1
ATOM 875 C CA . SER A 1 116 ? 2.915 -7.348 0.576 1.00 96.75 116 SER A CA 1
ATOM 876 C C . SER A 1 116 ? 2.025 -6.708 1.626 1.00 96.75 116 SER A C 1
ATOM 878 O O . SER A 1 116 ? 2.256 -5.576 2.058 1.00 96.75 116 SER A O 1
ATOM 880 N N . TYR A 1 117 ? 1.007 -7.459 2.019 1.00 97.88 117 TYR A N 1
ATOM 881 C CA . TYR A 1 117 ? 0.126 -7.160 3.128 1.00 97.88 117 TYR A CA 1
ATOM 882 C C . TYR A 1 117 ? 0.221 -8.282 4.160 1.00 97.88 117 TYR A C 1
ATOM 884 O O . TYR A 1 117 ? 0.089 -9.461 3.813 1.00 97.88 117 TYR A O 1
ATOM 892 N N . SER A 1 118 ? 0.424 -7.897 5.416 1.00 97.75 118 SER A N 1
ATOM 893 C CA . SER A 1 118 ? 0.605 -8.801 6.544 1.00 97.75 118 SER A CA 1
ATOM 894 C C . SER A 1 118 ? -0.288 -8.412 7.719 1.00 97.75 118 SER A C 1
ATOM 896 O O . SER A 1 118 ? -0.508 -7.229 7.989 1.00 97.7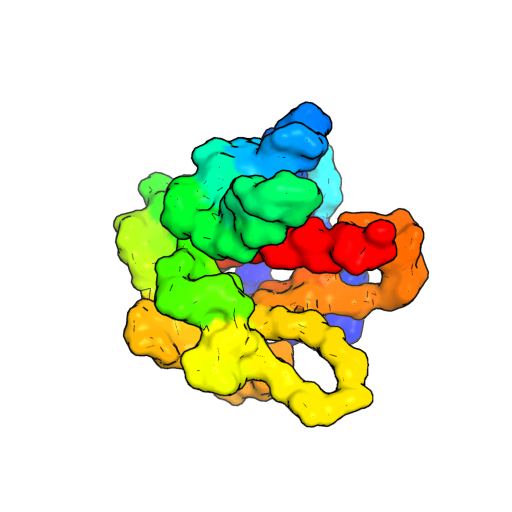5 118 SER A O 1
ATOM 898 N N . GLU A 1 119 ? -0.748 -9.423 8.447 1.00 97.00 119 GLU A N 1
ATOM 899 C CA . GLU A 1 119 ? -1.483 -9.295 9.706 1.00 97.00 119 GLU A CA 1
ATOM 900 C C . GLU A 1 119 ? -0.647 -9.918 10.822 1.00 97.00 119 GLU A C 1
ATOM 902 O O . GLU A 1 119 ? -0.240 -11.073 10.707 1.00 97.00 119 GLU A O 1
ATOM 907 N N . ASP A 1 120 ? -0.357 -9.160 11.880 1.00 96.38 120 ASP A N 1
ATOM 908 C CA . ASP A 1 120 ? 0.423 -9.621 13.040 1.00 96.38 120 ASP A CA 1
ATOM 909 C C . ASP A 1 120 ? 1.754 -10.307 12.650 1.00 96.38 120 ASP A C 1
ATOM 911 O O . ASP A 1 120 ? 2.183 -11.303 13.234 1.00 96.38 120 ASP A O 1
ATOM 915 N N . GLY A 1 121 ? 2.408 -9.783 11.608 1.00 94.69 121 GLY A N 1
ATOM 916 C CA . GLY A 1 121 ? 3.666 -10.305 11.065 1.00 94.69 121 GLY A CA 1
ATOM 917 C C . GLY A 1 121 ? 3.535 -11.487 10.094 1.00 94.69 121 GLY A C 1
ATOM 918 O O . GLY A 1 121 ? 4.537 -11.875 9.492 1.00 94.69 121 GLY A O 1
ATOM 919 N N . GLN A 1 122 ? 2.337 -12.036 9.882 1.00 96.56 122 GLN A N 1
ATOM 920 C CA . GLN A 1 122 ? 2.090 -13.087 8.895 1.00 96.56 122 GLN A CA 1
ATOM 921 C C . GLN A 1 122 ? 1.664 -12.483 7.551 1.00 96.56 122 GLN A C 1
ATOM 923 O O . GLN A 1 122 ? 0.660 -11.781 7.480 1.00 96.56 122 GLN A O 1
ATOM 928 N N . GLU A 1 123 ? 2.401 -12.780 6.476 1.00 96.56 123 GLU A N 1
ATOM 929 C CA . GLU A 1 123 ? 2.023 -12.379 5.111 1.00 96.56 123 GLU A CA 1
ATOM 930 C C . GLU A 1 123 ? 0.710 -13.060 4.703 1.00 96.56 123 GLU A C 1
ATOM 932 O O . GLU A 1 123 ? 0.585 -14.285 4.772 1.00 96.56 123 GLU A O 1
ATOM 937 N N . VAL A 1 124 ? -0.263 -12.251 4.284 1.00 96.75 124 VAL A N 1
ATOM 938 C CA . VAL A 1 124 ? -1.596 -12.697 3.858 1.00 96.75 124 VAL A CA 1
ATOM 939 C C . VAL A 1 124 ? -1.744 -12.566 2.349 1.00 96.75 124 VAL A C 1
ATOM 941 O O . VAL A 1 124 ? -2.199 -13.504 1.700 1.00 96.75 124 VAL A O 1
ATOM 944 N N . TYR A 1 125 ? -1.330 -11.430 1.780 1.00 97.44 125 TYR A N 1
ATOM 945 C CA . TYR A 1 125 ? -1.404 -11.204 0.339 1.00 97.44 125 TYR A CA 1
ATOM 946 C C . TYR A 1 125 ? -0.137 -10.570 -0.216 1.00 97.44 125 TYR A C 1
ATOM 948 O O . TYR A 1 125 ? 0.502 -9.730 0.418 1.00 97.44 125 TYR A O 1
ATOM 956 N N . ARG A 1 126 ? 0.153 -10.896 -1.473 1.00 96.38 126 ARG A N 1
ATOM 957 C CA . ARG A 1 126 ? 1.031 -10.123 -2.347 1.00 96.38 126 ARG A CA 1
ATOM 958 C C . ARG A 1 126 ? 0.206 -9.392 -3.386 1.00 96.38 126 ARG A C 1
ATOM 960 O O . ARG A 1 126 ? -0.743 -9.938 -3.936 1.00 96.38 126 ARG A O 1
ATOM 967 N N . LEU A 1 127 ? 0.605 -8.170 -3.694 1.00 96.12 127 LEU A N 1
ATOM 968 C CA . LEU A 1 127 ? -0.035 -7.336 -4.695 1.00 96.12 127 LEU A CA 1
ATOM 969 C C . LEU A 1 127 ? 0.980 -6.992 -5.783 1.00 96.12 127 LEU A C 1
ATOM 971 O O . LEU A 1 127 ? 2.025 -6.396 -5.514 1.00 96.12 127 LEU A O 1
ATOM 975 N N . LYS A 1 128 ? 0.677 -7.376 -7.021 1.00 93.31 128 LYS A N 1
ATOM 976 C CA . LYS A 1 128 ? 1.525 -7.106 -8.188 1.00 93.31 128 LYS A CA 1
ATOM 977 C C . LYS A 1 128 ? 0.689 -7.117 -9.470 1.00 93.31 128 LYS A C 1
ATOM 979 O O . LYS A 1 128 ? -0.349 -7.781 -9.508 1.00 93.31 128 LYS A O 1
ATOM 984 N N . PRO A 1 129 ? 1.123 -6.428 -10.533 1.00 90.75 129 PRO A N 1
ATOM 985 C CA . PRO A 1 129 ? 0.498 -6.594 -11.832 1.00 90.75 129 PRO A CA 1
ATOM 986 C C . PRO A 1 129 ? 0.876 -7.952 -12.430 1.00 90.75 129 PRO A C 1
ATOM 988 O O . PRO A 1 129 ? 1.896 -8.551 -12.071 1.00 90.75 129 PRO A O 1
ATOM 991 N N . ASP A 1 130 ? 0.091 -8.405 -13.402 1.00 87.12 130 ASP A N 1
ATOM 992 C CA . ASP A 1 130 ? 0.532 -9.487 -14.277 1.00 87.12 130 ASP A CA 1
ATOM 993 C C . ASP A 1 130 ? 1.753 -9.021 -15.067 1.00 87.12 130 ASP A C 1
ATOM 995 O O . ASP A 1 130 ? 1.794 -7.885 -15.550 1.00 87.12 130 ASP A O 1
ATOM 999 N N . THR A 1 131 ? 2.739 -9.894 -15.248 1.00 84.50 131 THR A N 1
ATOM 1000 C CA . THR A 1 131 ? 4.012 -9.547 -15.885 1.00 84.50 131 THR A CA 1
ATOM 1001 C C . THR A 1 131 ? 4.263 -10.323 -17.176 1.00 84.50 131 THR A C 1
ATOM 1003 O O . THR A 1 131 ? 3.805 -11.447 -17.362 1.00 84.50 131 THR A O 1
ATOM 1006 N N . CYS A 1 132 ? 5.033 -9.713 -18.076 1.00 79.25 132 CYS A N 1
ATOM 1007 C CA . CYS A 1 132 ? 5.543 -10.310 -19.309 1.00 79.25 132 CYS A CA 1
ATOM 1008 C C . CYS A 1 132 ? 7.083 -10.350 -19.263 1.00 79.25 132 CYS A C 1
ATOM 1010 O O . CYS A 1 132 ? 7.700 -9.893 -18.297 1.00 79.25 132 CYS A O 1
ATOM 1012 N N . CYS A 1 133 ? 7.717 -10.926 -20.290 1.00 79.31 133 CYS A N 1
ATOM 1013 C CA . CYS A 1 133 ? 9.175 -10.980 -20.439 1.00 79.31 133 CYS A CA 1
ATOM 1014 C C . CYS A 1 133 ? 9.877 -11.510 -19.178 1.00 79.31 133 CYS A C 1
ATOM 1016 O O . CYS A 1 133 ? 10.787 -10.873 -18.655 1.00 79.31 133 CYS A O 1
ATOM 1018 N N . PHE A 1 134 ? 9.414 -12.658 -18.670 1.00 74.94 134 PHE A N 1
ATOM 1019 C CA . PHE A 1 134 ? 9.944 -13.303 -17.461 1.00 74.94 134 PHE A CA 1
ATOM 1020 C C . PHE A 1 134 ? 9.891 -12.435 -16.192 1.00 74.94 134 PHE A C 1
ATOM 1022 O O . PHE A 1 134 ? 10.737 -12.586 -15.321 1.00 74.94 134 PHE A O 1
ATOM 1029 N N . GLY A 1 135 ? 8.909 -11.536 -16.067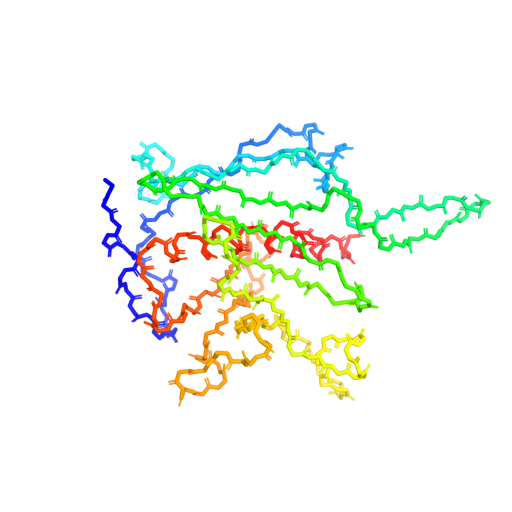 1.00 73.69 135 GLY A N 1
ATOM 1030 C CA . GLY A 1 135 ? 8.749 -10.700 -14.873 1.00 73.69 135 GLY A CA 1
ATOM 1031 C C . GLY A 1 135 ? 9.362 -9.307 -14.983 1.00 73.69 135 GLY A C 1
ATOM 1032 O O . GLY A 1 135 ? 9.188 -8.503 -14.072 1.00 73.69 135 GLY A O 1
ATOM 1033 N N . CYS A 1 136 ? 10.047 -8.998 -16.087 1.00 73.81 136 CYS A N 1
ATOM 1034 C CA . CYS A 1 136 ? 10.784 -7.743 -16.250 1.00 73.81 136 CYS A CA 1
ATOM 1035 C C . CYS A 1 136 ? 9.904 -6.538 -16.604 1.00 73.81 136 CYS A C 1
ATOM 1037 O O . CYS A 1 136 ? 10.364 -5.403 -16.521 1.00 73.81 136 CYS A O 1
ATOM 1039 N N . CYS A 1 137 ? 8.658 -6.753 -17.016 1.00 74.75 137 CYS A N 1
ATOM 1040 C CA . CYS A 1 137 ? 7.722 -5.666 -17.264 1.00 74.75 137 CYS A CA 1
ATOM 1041 C C . CYS A 1 137 ? 6.301 -6.076 -16.874 1.00 74.75 137 CYS A C 1
ATOM 1043 O O . CYS A 1 137 ? 5.963 -7.261 -16.960 1.00 74.75 137 CYS A O 1
ATOM 1045 N N . PRO A 1 138 ? 5.438 -5.121 -16.481 1.00 79.62 138 PRO A N 1
ATOM 1046 C CA . PRO A 1 138 ? 4.005 -5.373 -16.446 1.00 79.62 138 PRO A CA 1
ATOM 1047 C C . PRO A 1 138 ? 3.536 -5.827 -17.829 1.00 79.62 138 PRO A C 1
ATOM 1049 O O . PRO A 1 138 ? 4.152 -5.477 -18.837 1.00 79.62 138 PRO A O 1
ATOM 1052 N N . THR A 1 139 ? 2.456 -6.600 -17.895 1.00 75.12 139 THR A N 1
ATOM 1053 C CA . THR A 1 139 ? 1.941 -7.157 -19.148 1.00 75.12 139 THR A CA 1
ATOM 1054 C C . THR A 1 139 ? 1.581 -6.035 -20.118 1.00 75.12 139 THR A C 1
ATOM 1056 O O . THR A 1 139 ? 0.512 -5.431 -20.072 1.00 75.12 139 THR A O 1
ATOM 1059 N N . CYS A 1 140 ? 2.510 -5.744 -21.023 1.00 57.28 140 CYS A N 1
ATOM 1060 C CA . CYS A 1 140 ? 2.298 -4.857 -22.146 1.00 57.28 140 CYS A CA 1
ATOM 1061 C C . CYS A 1 140 ? 1.411 -5.596 -23.153 1.00 57.28 140 CYS A C 1
ATOM 1063 O O . CYS A 1 140 ? 1.811 -6.642 -23.666 1.00 57.28 140 CYS A O 1
ATOM 1065 N N . ARG A 1 141 ? 0.261 -5.037 -23.553 1.00 54.19 141 ARG A N 1
ATOM 1066 C CA . ARG A 1 141 ? -0.239 -5.342 -24.903 1.00 54.19 141 ARG A CA 1
ATOM 1067 C C . ARG A 1 141 ? 0.783 -4.745 -25.869 1.00 54.19 141 ARG A C 1
ATOM 1069 O O . ARG A 1 141 ? 0.747 -3.545 -26.122 1.00 54.19 141 ARG A O 1
ATOM 1076 N N . CYS A 1 142 ? 1.727 -5.551 -26.357 1.00 48.34 142 CYS A N 1
ATOM 1077 C CA . CYS A 1 142 ? 2.817 -5.156 -27.264 1.00 48.34 142 CYS A CA 1
ATOM 1078 C C . CYS A 1 142 ? 2.328 -4.747 -28.677 1.00 48.34 142 CYS A C 1
ATOM 1080 O O . CYS A 1 142 ? 2.966 -5.061 -29.676 1.00 48.34 142 CYS A O 1
ATOM 1082 N N . GLY A 1 143 ? 1.192 -4.050 -28.772 1.00 46.97 143 GLY A N 1
ATOM 1083 C CA . GLY A 1 143 ? 0.547 -3.611 -30.003 1.00 46.97 143 GLY A CA 1
ATOM 1084 C C . GLY A 1 143 ? -0.212 -2.300 -29.795 1.00 46.97 143 GLY A C 1
ATOM 1085 O O . GLY A 1 143 ? -1.407 -2.311 -29.528 1.00 46.97 143 GLY A O 1
ATOM 1086 N N . GLY A 1 144 ? 0.505 -1.177 -29.897 1.00 40.25 144 GLY A N 1
ATOM 1087 C CA . GLY A 1 144 ? 0.018 0.102 -30.443 1.00 40.25 144 GLY A CA 1
ATOM 1088 C C . GLY A 1 144 ? -1.276 0.746 -29.917 1.00 40.25 144 GLY A C 1
ATOM 1089 O O . GLY A 1 144 ? -1.867 1.530 -30.652 1.00 40.25 144 GLY A O 1
ATOM 1090 N N . GLY A 1 145 ? -1.735 0.458 -28.697 1.00 45.81 145 GLY A N 1
ATOM 1091 C CA . GLY A 1 145 ? -2.915 1.096 -28.095 1.00 45.81 145 GLY A CA 1
ATOM 1092 C C . GLY A 1 145 ? -2.575 1.970 -26.886 1.00 45.81 145 GLY A C 1
ATOM 1093 O O . GLY A 1 145 ? -1.562 1.744 -26.223 1.00 45.81 145 GLY A O 1
ATOM 1094 N N . ARG A 1 146 ? -3.436 2.956 -26.577 1.00 46.94 146 ARG A N 1
ATOM 1095 C CA . ARG A 1 146 ? -3.395 3.709 -25.306 1.00 46.94 146 ARG A CA 1
ATOM 1096 C C . ARG A 1 146 ? -3.302 2.712 -24.148 1.00 46.94 146 ARG A C 1
ATOM 1098 O O . ARG A 1 146 ? -4.080 1.762 -24.117 1.00 46.94 146 ARG A O 1
ATOM 1105 N N . ARG A 1 147 ? -2.353 2.909 -23.230 1.00 52.91 147 ARG A N 1
ATOM 1106 C CA . ARG A 1 147 ? -2.160 2.034 -22.066 1.00 52.91 147 ARG A CA 1
ATOM 1107 C C . ARG A 1 147 ? -3.274 2.335 -21.051 1.00 52.91 147 ARG A C 1
ATOM 1109 O O . ARG A 1 147 ? -3.225 3.417 -20.469 1.00 52.91 147 ARG A O 1
ATOM 1116 N N . PRO A 1 148 ? -4.286 1.466 -20.846 1.00 57.34 148 PRO A N 1
ATOM 1117 C CA . PRO A 1 148 ? -5.128 1.599 -19.662 1.00 57.34 148 PRO A CA 1
ATOM 1118 C C . PRO A 1 148 ? -4.241 1.482 -18.417 1.00 57.34 148 PRO A C 1
ATOM 1120 O O . PRO A 1 148 ? -3.172 0.864 -18.474 1.00 57.34 148 PRO A O 1
ATOM 1123 N N . ALA A 1 149 ? -4.666 2.090 -17.309 1.00 68.12 149 ALA A N 1
ATOM 1124 C CA . ALA A 1 149 ? -3.966 1.939 -16.041 1.00 68.12 149 ALA A CA 1
ATOM 1125 C C . ALA A 1 149 ? -3.775 0.449 -15.723 1.00 68.12 149 ALA A C 1
ATOM 1127 O O . ALA A 1 149 ? -4.704 -0.346 -15.869 1.00 68.12 149 ALA A O 1
ATOM 1128 N N . ILE A 1 150 ? -2.557 0.075 -15.336 1.00 80.44 150 ILE A N 1
ATOM 1129 C CA . ILE A 1 150 ? -2.193 -1.320 -15.094 1.00 80.44 150 ILE A CA 1
ATOM 1130 C C . ILE A 1 150 ? -2.869 -1.773 -13.789 1.00 80.44 150 ILE A C 1
ATOM 1132 O O . ILE A 1 150 ? -2.588 -1.175 -12.746 1.00 80.44 150 ILE A O 1
ATOM 1136 N N . PRO A 1 151 ? -3.742 -2.796 -13.821 1.00 87.44 151 PRO A N 1
ATOM 1137 C CA . PRO A 1 151 ? -4.334 -3.339 -12.608 1.00 87.44 151 PRO A CA 1
ATOM 1138 C C . PRO A 1 151 ? -3.298 -4.118 -11.795 1.00 87.44 151 PRO A C 1
ATOM 1140 O O . PRO A 1 151 ? -2.402 -4.767 -12.340 1.00 87.44 151 PRO A O 1
ATOM 1143 N N . TYR A 1 152 ? -3.449 -4.063 -10.479 1.00 92.94 152 TYR A N 1
ATOM 1144 C CA . TYR A 1 152 ? -2.680 -4.832 -9.513 1.00 92.94 152 TYR A CA 1
ATOM 1145 C C . TYR A 1 152 ? -3.571 -5.917 -8.927 1.00 92.94 152 TYR A C 1
ATOM 1147 O O . TYR A 1 152 ? -4.594 -5.602 -8.330 1.00 92.94 152 TYR A O 1
ATOM 1155 N N . PHE A 1 153 ? -3.182 -7.179 -9.072 1.00 94.81 153 PHE A N 1
ATOM 1156 C CA . PHE A 1 153 ? -3.965 -8.319 -8.597 1.00 94.81 153 PHE A CA 1
ATOM 1157 C C . PHE A 1 153 ? -3.435 -8.838 -7.266 1.00 94.81 153 PHE A C 1
ATOM 1159 O O . PHE A 1 153 ? -2.239 -8.716 -6.972 1.00 94.81 153 PHE A O 1
ATOM 1166 N N . PHE A 1 154 ? -4.329 -9.441 -6.483 1.00 96.12 154 PHE A N 1
ATOM 1167 C CA . PHE A 1 154 ? -3.976 -10.123 -5.244 1.00 96.12 154 PHE A CA 1
ATOM 1168 C C . PHE A 1 154 ? -3.499 -11.550 -5.518 1.00 96.12 154 PHE A C 1
ATOM 1170 O O . PHE A 1 154 ? -4.075 -12.288 -6.318 1.00 96.12 154 PHE A O 1
ATOM 1177 N N . TYR A 1 155 ? -2.444 -11.936 -4.819 1.00 95.50 155 TYR A N 1
ATOM 1178 C CA . TYR A 1 155 ? -1.843 -13.259 -4.825 1.00 95.50 155 TYR A CA 1
ATOM 1179 C C . TYR A 1 155 ? -1.711 -13.740 -3.384 1.00 95.50 155 TYR A C 1
ATOM 1181 O O . TYR A 1 155 ? -1.495 -12.931 -2.480 1.00 95.50 155 TYR A O 1
ATOM 1189 N N . ASP A 1 156 ? -1.807 -15.043 -3.166 1.00 95.06 156 ASP A N 1
ATOM 1190 C CA . ASP A 1 156 ? -1.476 -15.647 -1.881 1.00 95.06 156 ASP A CA 1
ATOM 1191 C C . ASP A 1 156 ? 0.059 -15.645 -1.645 1.00 95.06 156 ASP A C 1
ATOM 1193 O O . ASP A 1 156 ? 0.844 -15.341 -2.559 1.00 95.06 156 ASP A O 1
ATOM 1197 N N . PRO A 1 157 ? 0.533 -15.996 -0.435 1.00 93.94 157 PRO A N 1
ATOM 1198 C CA . PRO A 1 157 ? 1.968 -16.078 -0.145 1.00 93.94 157 PRO A CA 1
ATOM 1199 C C . PRO A 1 157 ? 2.712 -17.148 -0.966 1.00 93.94 157 PRO A C 1
ATOM 1201 O O . PRO A 1 157 ? 3.931 -17.061 -1.135 1.00 93.94 157 PRO A O 1
ATOM 1204 N N . ASN A 1 158 ? 1.995 -18.142 -1.506 1.00 93.56 158 ASN A N 1
ATOM 1205 C CA . ASN A 1 158 ? 2.547 -19.189 -2.372 1.00 93.56 158 ASN A CA 1
ATOM 1206 C C . ASN A 1 158 ? 2.688 -18.730 -3.836 1.00 93.56 158 ASN A C 1
ATOM 1208 O O . ASN A 1 158 ? 3.334 -19.407 -4.637 1.00 93.56 158 ASN A O 1
ATOM 1212 N N . GLY A 1 159 ? 2.136 -17.565 -4.183 1.00 89.94 159 GLY A N 1
ATOM 1213 C CA . GLY A 1 159 ? 2.169 -16.987 -5.521 1.00 89.94 159 GLY A CA 1
ATOM 1214 C C . GLY A 1 159 ? 1.000 -17.396 -6.420 1.00 89.94 159 GLY A C 1
ATOM 1215 O O . GLY A 1 159 ? 1.055 -17.111 -7.618 1.00 89.94 159 GLY A O 1
ATOM 1216 N N . GLU A 1 160 ? -0.043 -18.026 -5.880 1.00 93.12 160 GLU A N 1
ATOM 1217 C CA . GLU A 1 160 ? -1.293 -18.299 -6.586 1.00 93.12 160 GLU A CA 1
ATOM 1218 C C . GLU A 1 160 ? -2.169 -17.041 -6.621 1.00 93.12 160 GLU A C 1
ATOM 1220 O O . GLU A 1 160 ? -2.294 -16.315 -5.636 1.00 93.12 160 GLU A O 1
ATOM 1225 N N . ARG A 1 161 ? -2.758 -16.742 -7.782 1.00 93.12 161 ARG A N 1
ATOM 1226 C CA . ARG A 1 161 ? -3.622 -15.570 -7.951 1.00 93.12 161 ARG A CA 1
ATOM 1227 C C . ARG A 1 161 ? -4.963 -15.809 -7.262 1.00 93.12 161 ARG A C 1
ATOM 1229 O O . ARG A 1 161 ? -5.634 -16.796 -7.552 1.00 93.12 161 ARG A O 1
ATOM 1236 N N . ILE A 1 162 ? -5.386 -14.864 -6.427 1.00 93.94 162 ILE A N 1
ATOM 1237 C CA . ILE A 1 162 ? -6.715 -14.888 -5.816 1.00 93.94 162 ILE A CA 1
ATOM 1238 C C . ILE A 1 162 ? -7.749 -14.543 -6.890 1.00 93.94 162 ILE A C 1
ATOM 1240 O O . ILE A 1 162 ? -7.653 -13.507 -7.554 1.00 93.94 162 ILE A O 1
ATOM 1244 N N . THR A 1 163 ? -8.733 -15.419 -7.085 1.00 90.38 163 THR A N 1
ATOM 1245 C CA . THR A 1 163 ? -9.811 -15.212 -8.057 1.00 90.38 163 THR A CA 1
ATOM 1246 C C . THR A 1 163 ? -11.154 -15.605 -7.458 1.00 90.38 163 THR A C 1
ATOM 1248 O O . THR A 1 163 ? -11.268 -16.642 -6.814 1.00 90.38 163 THR A O 1
ATOM 1251 N N . ASP A 1 164 ? -12.185 -14.813 -7.752 1.00 85.38 164 ASP A N 1
ATOM 1252 C CA . ASP A 1 164 ? -13.548 -15.045 -7.249 1.00 85.38 164 ASP A CA 1
ATOM 1253 C C . ASP A 1 164 ? -14.469 -15.642 -8.336 1.00 85.38 164 ASP A C 1
ATOM 1255 O O . ASP A 1 164 ? -15.689 -15.487 -8.309 1.00 85.38 164 ASP A O 1
ATOM 1259 N N . GLY A 1 165 ? -13.890 -16.261 -9.375 1.00 79.19 165 GLY A N 1
ATOM 1260 C CA . GLY A 1 165 ? -14.634 -16.807 -10.522 1.00 79.19 165 GLY A CA 1
ATOM 1261 C C . GLY A 1 165 ? -15.325 -15.761 -11.415 1.00 79.19 165 GLY A C 1
ATOM 1262 O O . GLY A 1 165 ? -16.079 -16.123 -12.317 1.00 79.19 165 GLY A O 1
ATOM 1263 N N . GLN A 1 166 ? -15.077 -14.470 -11.176 1.00 77.81 166 GLN A N 1
ATOM 1264 C CA . GLN A 1 166 ? -15.606 -13.347 -11.956 1.00 77.81 166 GLN A CA 1
ATOM 1265 C C . GLN A 1 166 ? -14.747 -13.044 -13.198 1.00 77.81 166 GLN A C 1
ATOM 1267 O O . GLN A 1 166 ? -13.600 -13.485 -13.326 1.00 77.81 166 GLN A O 1
ATOM 1272 N N . SER A 1 167 ? -15.292 -12.239 -14.117 1.00 77.12 167 SER A N 1
ATOM 1273 C CA . SER A 1 167 ? -14.533 -11.681 -15.245 1.00 77.12 167 SER A CA 1
ATOM 1274 C C . SER A 1 167 ? -13.321 -10.881 -14.758 1.00 77.12 167 SER A C 1
ATOM 1276 O O . SER A 1 167 ? -13.390 -10.276 -13.693 1.00 77.12 167 SER A O 1
ATOM 1278 N N . GLU A 1 168 ? -12.250 -10.812 -15.555 1.00 71.25 168 GLU A N 1
ATOM 1279 C CA . GLU A 1 168 ? -10.986 -10.127 -15.209 1.00 71.25 168 GLU A CA 1
ATOM 1280 C C . GLU A 1 168 ? -11.191 -8.718 -14.624 1.00 71.25 168 GLU A C 1
ATOM 1282 O O . GLU A 1 168 ? -10.588 -8.372 -13.613 1.00 71.25 168 GLU A O 1
ATOM 1287 N N . ASP A 1 169 ? -12.136 -7.950 -15.174 1.00 73.81 169 ASP A N 1
ATOM 1288 C CA . ASP A 1 169 ? -12.464 -6.593 -14.717 1.00 73.81 169 ASP A CA 1
ATOM 1289 C C . ASP A 1 169 ? -13.078 -6.482 -13.314 1.00 73.81 169 ASP A C 1
ATOM 1291 O O . ASP A 1 169 ? -13.079 -5.389 -12.748 1.00 73.81 169 ASP A O 1
ATOM 1295 N N . ASN A 1 170 ? -13.597 -7.583 -12.770 1.00 79.75 170 ASN A N 1
ATOM 1296 C CA . ASN A 1 170 ? -14.279 -7.656 -11.475 1.00 79.75 170 ASN A CA 1
ATOM 1297 C C . ASN A 1 170 ? -13.602 -8.647 -10.515 1.00 79.75 170 ASN A C 1
ATOM 1299 O O . ASN A 1 170 ? -14.173 -8.986 -9.482 1.00 79.75 170 ASN A O 1
ATOM 1303 N N . GLN A 1 171 ? -12.416 -9.151 -10.862 1.00 89.06 171 GLN A N 1
ATOM 1304 C CA . GLN A 1 171 ? -11.615 -9.955 -9.942 1.00 89.06 171 GLN A CA 1
ATOM 1305 C C . GLN A 1 171 ? -10.987 -9.072 -8.856 1.00 89.06 171 GLN A C 1
ATOM 1307 O O . GLN A 1 171 ? -10.838 -7.866 -9.076 1.00 89.06 171 GLN A O 1
ATOM 1312 N N . PRO A 1 172 ? -10.568 -9.658 -7.719 1.00 93.75 172 PRO A N 1
ATOM 1313 C CA . PRO A 1 172 ? -9.845 -8.934 -6.684 1.00 93.75 172 PRO A CA 1
ATOM 1314 C C . PRO A 1 172 ? -8.614 -8.214 -7.245 1.00 93.75 172 PRO A C 1
ATOM 1316 O O . PRO A 1 172 ? -7.654 -8.840 -7.704 1.00 93.75 172 PRO A O 1
ATOM 1319 N N . GLN A 1 173 ? -8.649 -6.884 -7.216 1.00 93.38 173 GLN A N 1
ATOM 1320 C CA . GLN A 1 173 ? -7.616 -6.030 -7.789 1.00 93.38 173 GLN A CA 1
ATOM 1321 C C . GLN A 1 173 ? -7.687 -4.601 -7.248 1.00 93.38 173 GLN A C 1
ATOM 1323 O O . GLN A 1 173 ? -8.734 -4.139 -6.798 1.00 93.38 173 GLN A O 1
ATOM 1328 N N . ILE A 1 174 ? -6.589 -3.867 -7.391 1.00 92.44 174 ILE A N 1
ATOM 1329 C CA . ILE A 1 174 ? -6.533 -2.414 -7.234 1.00 92.44 174 ILE A CA 1
ATOM 1330 C C . ILE A 1 174 ? -6.176 -1.811 -8.591 1.00 92.44 174 ILE A C 1
ATOM 1332 O O . ILE A 1 174 ? -5.202 -2.218 -9.225 1.00 92.44 174 ILE A O 1
ATOM 1336 N N . ARG A 1 175 ? -6.955 -0.837 -9.063 1.00 86.56 175 ARG A N 1
ATOM 1337 C CA . ARG A 1 175 ? -6.665 -0.138 -10.323 1.00 86.56 175 ARG A CA 1
ATOM 1338 C C . ARG A 1 175 ? -7.024 1.337 -10.256 1.00 86.56 175 ARG A C 1
ATOM 1340 O O . ARG A 1 175 ? -8.008 1.715 -9.628 1.00 86.56 175 ARG A O 1
ATOM 1347 N N . LYS A 1 176 ? -6.264 2.162 -10.972 1.00 80.25 176 LYS A N 1
ATOM 1348 C CA . LYS A 1 176 ? -6.621 3.562 -11.213 1.00 80.25 176 LYS A CA 1
ATOM 1349 C C . LYS A 1 176 ? -7.774 3.634 -12.218 1.00 80.25 176 LYS A C 1
ATOM 1351 O O . LYS A 1 176 ? -7.775 2.925 -13.225 1.00 80.25 176 LYS A O 1
ATOM 1356 N N . VAL A 1 177 ? -8.755 4.482 -11.940 1.00 77.12 177 VAL A N 1
ATOM 1357 C CA . VAL A 1 177 ? -9.922 4.732 -12.787 1.00 77.12 177 VAL A CA 1
ATOM 1358 C C . VAL A 1 177 ? -9.802 6.123 -13.385 1.00 77.12 177 VAL A C 1
ATOM 1360 O O . VAL A 1 177 ? -9.731 7.120 -12.673 1.00 77.12 177 VAL A O 1
ATOM 1363 N N . PHE A 1 178 ? -9.815 6.189 -14.712 1.00 65.88 178 PHE A N 1
ATOM 1364 C CA . PHE A 1 178 ? -9.846 7.454 -15.433 1.00 65.88 178 PHE A CA 1
ATOM 1365 C C . PHE A 1 178 ? -11.268 8.026 -15.400 1.00 65.88 178 PHE A C 1
ATOM 1367 O O . PHE A 1 178 ? -12.186 7.427 -15.958 1.00 65.88 178 PHE A O 1
ATOM 1374 N N . THR A 1 179 ? -11.462 9.183 -14.763 1.00 60.72 179 THR A N 1
ATOM 1375 C CA . THR A 1 179 ? -12.791 9.811 -14.606 1.00 60.72 179 THR A CA 1
ATOM 1376 C C . THR A 1 179 ? -13.081 10.920 -15.629 1.00 60.72 179 THR A C 1
ATOM 1378 O O . THR A 1 179 ? -14.107 11.593 -15.540 1.00 60.72 179 THR A O 1
ATOM 1381 N N . GLY A 1 180 ? -12.227 11.077 -16.649 1.00 55.75 180 GLY A N 1
ATOM 1382 C CA . GLY A 1 180 ? -12.428 12.002 -17.769 1.00 55.75 180 GLY A CA 1
ATOM 1383 C C . GLY A 1 180 ? -11.420 13.157 -17.817 1.00 55.75 180 GLY A C 1
ATOM 1384 O O . GLY A 1 180 ? -10.938 13.626 -16.791 1.00 55.75 180 GLY A O 1
ATOM 1385 N N . LEU A 1 181 ? -11.162 13.677 -19.027 1.00 50.47 181 LEU A N 1
ATOM 1386 C CA . LEU A 1 181 ? -10.197 14.765 -19.285 1.00 50.47 181 LEU A CA 1
ATOM 1387 C C . LEU A 1 181 ? -10.462 16.048 -18.474 1.00 50.47 181 LEU A C 1
ATOM 1389 O O . LEU A 1 181 ? -9.524 16.724 -18.068 1.00 50.47 181 LEU A O 1
ATOM 1393 N N . ALA A 1 182 ? -11.731 16.398 -18.242 1.00 46.91 182 ALA A N 1
ATOM 1394 C CA . ALA A 1 182 ? -12.092 17.635 -17.547 1.00 46.91 182 ALA A CA 1
ATOM 1395 C C . ALA A 1 182 ? -11.800 17.584 -16.037 1.00 46.91 182 ALA A C 1
ATOM 1397 O O . ALA A 1 182 ? -11.472 18.610 -15.446 1.00 46.91 182 ALA A O 1
ATOM 1398 N N . LYS A 1 183 ? -11.898 16.401 -15.414 1.00 50.59 183 LYS A N 1
ATOM 1399 C CA . LYS A 1 183 ? -11.624 16.223 -13.982 1.00 50.59 183 LYS A CA 1
ATOM 1400 C C . LYS A 1 183 ? -10.115 16.171 -13.724 1.00 50.59 183 LYS A C 1
ATOM 1402 O O . LYS A 1 183 ? -9.651 16.782 -12.771 1.00 50.59 183 LYS A O 1
ATOM 1407 N N . GLU A 1 184 ? -9.340 15.576 -14.631 1.00 49.22 184 GLU A N 1
ATOM 1408 C CA . GLU A 1 184 ? -7.873 15.547 -14.522 1.00 49.22 184 GLU A CA 1
ATOM 1409 C C . GLU A 1 184 ? -7.202 16.901 -14.808 1.00 49.22 184 GLU A C 1
ATOM 1411 O O . GLU A 1 184 ? -6.227 17.246 -14.150 1.00 49.22 184 GLU A O 1
ATOM 1416 N N . CYS A 1 185 ? -7.727 17.724 -15.728 1.00 46.06 185 CYS A N 1
ATOM 1417 C CA . CYS A 1 185 ? -7.169 19.067 -15.956 1.00 46.06 185 CYS A CA 1
ATOM 1418 C C . CYS A 1 185 ? -7.440 20.054 -14.807 1.00 46.06 185 CYS A C 1
ATOM 1420 O O . CYS A 1 185 ? -6.737 21.058 -14.699 1.00 46.06 185 CYS A O 1
ATOM 1422 N N . CYS A 1 186 ? -8.467 19.815 -13.984 1.00 39.56 186 CYS A N 1
ATOM 1423 C CA . CYS A 1 186 ? -8.895 20.746 -12.935 1.00 39.56 186 CYS A CA 1
ATOM 1424 C C . CYS A 1 186 ? -8.656 20.232 -11.507 1.00 39.56 186 CYS A C 1
ATOM 1426 O O . CYS A 1 186 ? -8.689 21.036 -10.578 1.00 39.56 186 CYS A O 1
ATOM 1428 N N . THR A 1 187 ? -8.408 18.933 -11.311 1.00 48.91 187 THR A N 1
ATOM 1429 C CA . THR A 1 187 ? -8.121 18.343 -9.996 1.00 48.91 187 THR A CA 1
ATOM 1430 C C . THR A 1 187 ? -6.977 17.331 -10.093 1.00 48.91 187 THR A C 1
ATOM 1432 O O . THR A 1 187 ? -7.063 16.375 -10.855 1.00 48.91 187 THR A O 1
ATOM 1435 N N . THR A 1 188 ? -5.919 17.510 -9.292 1.00 53.44 188 THR A N 1
ATOM 1436 C CA . THR A 1 188 ? -4.781 16.571 -9.148 1.00 53.44 188 THR A CA 1
ATOM 1437 C C . THR A 1 188 ? -5.148 15.359 -8.274 1.00 53.44 188 THR A C 1
ATOM 1439 O O . THR A 1 188 ? -4.340 14.896 -7.476 1.00 53.44 188 THR A O 1
ATOM 1442 N N . ALA A 1 189 ? -6.401 14.906 -8.336 1.00 61.75 189 ALA A N 1
ATOM 1443 C CA . ALA A 1 189 ? -6.918 13.838 -7.491 1.00 61.75 189 ALA A CA 1
ATOM 1444 C C . ALA A 1 189 ? -7.086 12.562 -8.317 1.00 61.75 189 ALA A C 1
ATOM 1446 O O . ALA A 1 189 ? -7.914 12.503 -9.230 1.00 61.75 189 ALA A O 1
ATOM 1447 N N . ASP A 1 190 ? -6.315 11.536 -7.973 1.00 69.06 190 ASP A N 1
ATOM 1448 C CA . ASP A 1 190 ? -6.440 10.223 -8.585 1.00 69.06 190 ASP A CA 1
ATOM 1449 C C . ASP A 1 190 ? -7.655 9.479 -8.020 1.00 69.06 190 ASP A C 1
ATOM 1451 O O . ASP A 1 190 ? -7.963 9.536 -6.832 1.00 69.06 190 ASP A O 1
ATOM 1455 N N . THR A 1 191 ? -8.391 8.788 -8.893 1.00 78.31 191 THR A N 1
ATOM 1456 C CA . THR A 1 191 ? -9.511 7.928 -8.490 1.00 78.31 191 THR A CA 1
ATOM 1457 C C . THR A 1 191 ? -9.086 6.473 -8.601 1.00 78.31 191 THR A C 1
ATOM 1459 O O . THR A 1 191 ? -8.593 6.048 -9.646 1.00 78.31 191 THR A O 1
ATOM 1462 N N . PHE A 1 192 ? -9.324 5.689 -7.552 1.00 82.75 192 PHE A N 1
ATOM 1463 C CA . PHE A 1 192 ? -8.994 4.267 -7.512 1.00 82.75 192 PHE A CA 1
ATOM 1464 C C . PHE A 1 192 ? -10.240 3.405 -7.334 1.00 82.75 192 PHE A C 1
ATOM 1466 O O . PHE A 1 192 ? -11.207 3.793 -6.684 1.00 82.75 192 PHE A O 1
ATOM 1473 N N . ALA A 1 193 ? -10.193 2.213 -7.918 1.00 86.94 193 ALA A N 1
ATOM 1474 C CA . ALA A 1 193 ? -11.105 1.119 -7.640 1.00 86.94 193 ALA A CA 1
ATOM 1475 C C . ALA A 1 193 ? -10.360 0.050 -6.846 1.00 86.94 193 ALA A C 1
ATOM 1477 O O . ALA A 1 193 ? -9.319 -0.431 -7.303 1.00 86.94 193 ALA A O 1
ATOM 1478 N N . VAL A 1 194 ? -10.919 -0.349 -5.707 1.00 91.00 194 VAL A N 1
ATOM 1479 C CA . VAL A 1 194 ? -10.430 -1.473 -4.906 1.00 91.00 194 VAL A CA 1
ATOM 1480 C C . VAL A 1 194 ? -11.505 -2.551 -4.905 1.00 91.00 194 VAL A C 1
ATOM 1482 O O . VAL A 1 194 ? -12.600 -2.352 -4.386 1.00 91.00 194 VAL A O 1
ATOM 1485 N N . PHE A 1 195 ? -11.192 -3.692 -5.507 1.00 92.19 195 PHE A N 1
ATOM 1486 C CA . PHE A 1 195 ? -12.010 -4.897 -5.471 1.00 92.19 195 PHE A CA 1
ATOM 1487 C C . PHE A 1 195 ? -11.387 -5.828 -4.437 1.00 92.19 195 PHE A C 1
ATOM 1489 O O . PHE A 1 195 ? -10.334 -6.420 -4.681 1.00 92.19 195 PHE A O 1
ATOM 1496 N N . PHE A 1 196 ? -11.993 -5.896 -3.256 1.00 93.75 196 PHE A N 1
ATOM 1497 C CA . PHE A 1 196 ? -11.490 -6.736 -2.174 1.00 93.75 196 PHE A CA 1
ATOM 1498 C C . PHE A 1 196 ? -11.693 -8.228 -2.485 1.00 93.75 196 PHE A C 1
ATOM 1500 O O . PHE A 1 196 ? -12.722 -8.571 -3.069 1.00 93.75 196 PHE A O 1
ATOM 1507 N N . PRO A 1 197 ? -10.769 -9.110 -2.058 1.00 93.75 197 PRO A N 1
ATOM 1508 C CA . PRO A 1 197 ? -11.007 -10.552 -2.024 1.00 93.75 197 PRO A CA 1
ATOM 1509 C C . PRO A 1 197 ? -12.303 -10.900 -1.281 1.00 93.75 197 PRO A C 1
ATOM 1511 O O . PRO A 1 197 ? -12.627 -10.263 -0.274 1.00 93.75 197 PRO A O 1
ATOM 1514 N N . GLN A 1 198 ? -13.041 -11.909 -1.750 1.00 89.62 198 GLN A N 1
ATOM 1515 C CA . GLN A 1 198 ? -14.328 -12.299 -1.160 1.00 89.62 198 GLN A CA 1
ATOM 1516 C C . GLN A 1 198 ? -14.235 -12.671 0.332 1.00 89.62 198 GLN A C 1
ATOM 1518 O O . GLN A 1 198 ? -15.182 -12.447 1.087 1.00 89.62 198 GLN A O 1
ATOM 1523 N N . ASP A 1 199 ? -13.106 -13.232 0.761 1.00 89.12 199 ASP A N 1
ATOM 1524 C CA . ASP A 1 199 ? -12.833 -13.643 2.139 1.00 89.12 199 ASP A CA 1
ATOM 1525 C C . ASP A 1 199 ? -12.303 -12.504 3.028 1.00 89.12 199 ASP A C 1
ATOM 1527 O O . ASP A 1 199 ? -12.043 -12.722 4.213 1.00 89.12 199 ASP A O 1
ATOM 1531 N N . ALA A 1 200 ? -12.145 -11.289 2.488 1.00 91.88 200 ALA A N 1
ATOM 1532 C CA . ALA A 1 200 ? -11.646 -10.157 3.250 1.00 91.88 200 ALA A CA 1
ATOM 1533 C C . ALA A 1 200 ? -12.679 -9.665 4.269 1.00 91.88 200 ALA A C 1
ATOM 1535 O O . ALA A 1 200 ? -13.693 -9.045 3.925 1.00 91.88 200 ALA A O 1
ATOM 1536 N N . ASP A 1 201 ? -12.388 -9.911 5.545 1.00 92.25 201 ASP A N 1
ATOM 1537 C CA . ASP A 1 201 ? -13.127 -9.320 6.647 1.00 92.25 201 ASP A CA 1
ATOM 1538 C C . ASP A 1 201 ? -12.873 -7.806 6.741 1.00 92.25 201 ASP A C 1
ATOM 1540 O O . ASP A 1 201 ? -12.044 -7.218 6.046 1.00 92.25 201 ASP A O 1
ATOM 1544 N N . VAL A 1 202 ? -13.632 -7.148 7.609 1.00 90.62 202 VAL A N 1
ATOM 1545 C CA . VAL A 1 202 ? -13.527 -5.710 7.873 1.00 90.62 202 VAL A CA 1
ATOM 1546 C C . VAL A 1 202 ? -12.088 -5.267 8.172 1.00 90.62 202 VAL A C 1
ATOM 1548 O O . VAL A 1 202 ? -11.614 -4.269 7.628 1.00 90.62 202 VAL A O 1
ATOM 1551 N N . LYS A 1 203 ? -11.389 -6.015 9.031 1.00 92.56 203 LYS A N 1
ATOM 1552 C CA . LYS A 1 203 ? -10.034 -5.687 9.481 1.00 92.56 203 LYS A CA 1
ATOM 1553 C C . LYS A 1 203 ? -9.061 -5.763 8.304 1.00 92.56 203 LYS A C 1
ATOM 1555 O O . LYS A 1 203 ? -8.262 -4.854 8.086 1.00 92.56 203 LYS A O 1
ATOM 1560 N N . ARG A 1 204 ? -9.180 -6.815 7.496 1.00 94.81 204 ARG A N 1
ATOM 1561 C CA . ARG A 1 204 ? -8.399 -7.025 6.281 1.00 94.81 204 ARG A CA 1
ATOM 1562 C C . ARG A 1 204 ? -8.681 -5.959 5.234 1.00 94.81 204 ARG A C 1
ATOM 1564 O O . ARG A 1 204 ? -7.744 -5.447 4.633 1.00 94.81 204 ARG A O 1
ATOM 1571 N N . LYS A 1 205 ? -9.940 -5.554 5.049 1.00 94.25 205 LYS A N 1
ATOM 1572 C CA . LYS A 1 205 ? -10.309 -4.445 4.152 1.00 94.25 205 LYS A CA 1
ATOM 1573 C C . LYS A 1 205 ? -9.665 -3.126 4.574 1.00 94.25 205 LYS A C 1
ATOM 1575 O O . LYS A 1 205 ? -9.140 -2.425 3.711 1.00 94.25 205 LYS A O 1
ATOM 1580 N N . ALA A 1 206 ? -9.621 -2.825 5.874 1.00 92.69 206 ALA A N 1
ATOM 1581 C CA . ALA A 1 206 ? -8.870 -1.679 6.383 1.00 92.69 206 ALA A CA 1
ATOM 1582 C C . ALA A 1 206 ? -7.374 -1.811 6.043 1.00 92.69 206 ALA A C 1
ATOM 1584 O O . ALA A 1 206 ? -6.783 -0.921 5.443 1.00 92.69 206 ALA A O 1
ATOM 1585 N N . GLY A 1 207 ? -6.769 -2.971 6.295 1.00 94.94 207 GLY A N 1
ATOM 1586 C CA . GLY A 1 207 ? -5.379 -3.223 5.909 1.00 94.94 207 GLY A CA 1
ATOM 1587 C C . GLY A 1 207 ? -5.094 -3.023 4.412 1.00 94.94 207 GLY A C 1
ATOM 1588 O O . GLY A 1 207 ? -4.113 -2.376 4.042 1.00 94.94 207 GLY A O 1
ATOM 1589 N N . LEU A 1 208 ? -5.990 -3.507 3.550 1.00 95.81 208 LEU A N 1
ATOM 1590 C CA . LEU A 1 208 ? -5.915 -3.363 2.094 1.00 95.81 208 LEU A CA 1
ATOM 1591 C C . LEU A 1 208 ? -6.165 -1.924 1.607 1.00 95.81 208 LEU A C 1
ATOM 1593 O O . LEU A 1 208 ? -5.650 -1.529 0.557 1.00 95.81 208 LEU A O 1
ATOM 1597 N N . LEU A 1 209 ? -6.894 -1.110 2.373 1.00 94.12 209 LEU A N 1
ATOM 1598 C CA . LEU A 1 209 ? -6.978 0.331 2.138 1.00 94.12 209 LEU A CA 1
ATOM 1599 C C . LEU A 1 209 ? -5.617 1.000 2.390 1.00 94.12 209 LEU A C 1
ATOM 1601 O O . LEU A 1 209 ? -5.157 1.780 1.558 1.00 94.12 209 LEU A O 1
ATOM 1605 N N . GLY A 1 210 ? -4.917 0.615 3.462 1.00 94.19 210 GLY A N 1
ATOM 1606 C CA . GLY A 1 210 ? -3.529 1.027 3.697 1.00 94.19 210 GLY A CA 1
ATOM 1607 C C . GLY A 1 210 ? -2.583 0.629 2.557 1.00 94.19 210 GLY A C 1
ATOM 1608 O O . GLY A 1 210 ? -1.773 1.437 2.098 1.00 94.19 210 GLY A O 1
ATOM 1609 N N . LEU A 1 211 ? -2.734 -0.588 2.030 1.00 95.38 211 LEU A N 1
ATOM 1610 C CA . LEU A 1 211 ? -1.984 -1.057 0.860 1.00 95.38 211 LEU A CA 1
ATOM 1611 C C . LEU A 1 211 ? -2.247 -0.187 -0.378 1.00 95.38 211 LEU A C 1
ATOM 1613 O O . LEU A 1 211 ? -1.327 0.103 -1.141 1.00 95.38 211 LEU A O 1
ATOM 1617 N N . THR A 1 212 ? -3.492 0.259 -0.549 1.00 93.56 212 THR A N 1
ATOM 1618 C CA . THR A 1 212 ? -3.899 1.156 -1.637 1.00 93.56 212 THR A CA 1
ATOM 1619 C C . THR A 1 212 ? -3.244 2.531 -1.499 1.00 93.56 212 THR A C 1
ATOM 1621 O O . THR A 1 212 ? -2.706 3.036 -2.481 1.00 93.56 212 THR A O 1
ATOM 1624 N N . PHE A 1 213 ? -3.200 3.108 -0.293 1.00 92.06 213 PHE A N 1
ATOM 1625 C CA . PHE A 1 213 ? -2.494 4.373 -0.052 1.00 92.06 213 PHE A CA 1
ATOM 1626 C C . PHE A 1 213 ? -0.993 4.266 -0.325 1.00 92.06 213 PHE A C 1
ATOM 1628 O O . PHE A 1 213 ? -0.396 5.164 -0.916 1.00 92.06 213 PHE A O 1
ATOM 1635 N N . LEU A 1 214 ? -0.372 3.153 0.073 1.00 91.88 214 LEU A N 1
ATOM 1636 C CA . LEU A 1 214 ? 1.042 2.922 -0.203 1.00 91.88 214 LEU A CA 1
ATOM 1637 C C . LEU A 1 214 ? 1.308 2.779 -1.710 1.00 91.88 214 LEU A C 1
ATOM 1639 O O . LEU A 1 214 ? 2.314 3.293 -2.204 1.00 91.88 214 LEU A O 1
ATOM 1643 N N . LEU A 1 215 ? 0.417 2.110 -2.446 1.00 90.38 215 LEU A N 1
ATOM 1644 C CA . LEU A 1 215 ? 0.491 1.994 -3.902 1.00 90.38 215 LEU A CA 1
ATOM 1645 C C . LEU A 1 215 ? 0.364 3.365 -4.587 1.00 90.38 215 LEU A C 1
ATOM 1647 O O . LEU A 1 215 ? 1.156 3.668 -5.480 1.00 90.38 215 LEU A O 1
ATOM 1651 N N . ASP A 1 216 ? -0.587 4.194 -4.154 1.00 86.19 216 ASP A N 1
ATOM 1652 C CA . ASP A 1 216 ? -0.766 5.567 -4.641 1.00 86.19 216 ASP A CA 1
ATOM 1653 C C . ASP A 1 216 ? 0.512 6.397 -4.461 1.00 86.19 216 ASP A C 1
ATOM 1655 O O . ASP A 1 216 ? 1.114 6.854 -5.439 1.00 86.19 216 ASP A O 1
ATOM 1659 N N . PHE A 1 217 ? 1.021 6.432 -3.227 1.00 85.12 217 PHE A N 1
ATOM 1660 C CA . PHE A 1 217 ? 2.251 7.132 -2.860 1.00 85.12 217 PHE A CA 1
ATOM 1661 C C . PHE A 1 217 ? 3.476 6.683 -3.673 1.00 85.12 217 PHE A C 1
ATOM 1663 O O . PHE A 1 217 ? 4.303 7.496 -4.080 1.00 85.12 217 PHE A O 1
ATOM 1670 N N . THR A 1 218 ? 3.649 5.375 -3.882 1.00 81.69 218 THR A N 1
ATOM 1671 C CA . THR A 1 218 ? 4.888 4.830 -4.468 1.00 81.69 218 THR A CA 1
ATOM 1672 C C . THR A 1 218 ? 4.877 4.741 -5.989 1.00 81.69 218 THR A C 1
ATOM 1674 O O . THR A 1 218 ? 5.945 4.798 -6.597 1.00 81.69 218 THR A O 1
ATOM 1677 N N . VAL A 1 219 ? 3.714 4.563 -6.619 1.00 77.75 219 VAL A N 1
ATOM 1678 C CA . VAL A 1 219 ? 3.612 4.284 -8.061 1.00 77.75 219 VAL A CA 1
ATOM 1679 C C . VAL A 1 219 ? 2.922 5.420 -8.798 1.00 77.75 219 VAL A C 1
ATOM 1681 O O . VAL A 1 219 ? 3.438 5.886 -9.816 1.00 77.75 219 VAL A O 1
ATOM 1684 N N . PHE A 1 220 ? 1.769 5.875 -8.313 1.00 67.56 220 PHE A N 1
ATOM 1685 C CA . PHE A 1 220 ? 0.924 6.796 -9.069 1.00 67.56 220 PHE A CA 1
ATOM 1686 C C . PHE A 1 220 ? 1.340 8.264 -8.883 1.00 67.56 220 PHE A C 1
ATOM 1688 O O . PHE A 1 220 ? 1.449 8.970 -9.889 1.00 67.56 220 PHE A O 1
ATOM 1695 N N . GLU A 1 221 ? 1.757 8.682 -7.677 1.00 64.88 221 GLU A N 1
ATOM 1696 C CA . GLU A 1 221 ? 2.385 10.002 -7.454 1.00 64.88 221 GLU A CA 1
ATOM 1697 C C . GLU A 1 221 ? 3.653 10.214 -8.311 1.00 64.88 221 GLU A C 1
ATOM 1699 O O . GLU A 1 221 ? 4.008 11.350 -8.644 1.00 64.88 221 GLU A O 1
ATOM 1704 N N . ARG A 1 222 ? 4.365 9.134 -8.669 1.00 62.16 222 ARG A N 1
ATOM 1705 C CA . ARG A 1 222 ? 5.543 9.195 -9.551 1.00 62.16 222 ARG A CA 1
ATOM 1706 C C . ARG A 1 222 ? 5.149 9.413 -11.014 1.00 62.16 222 AR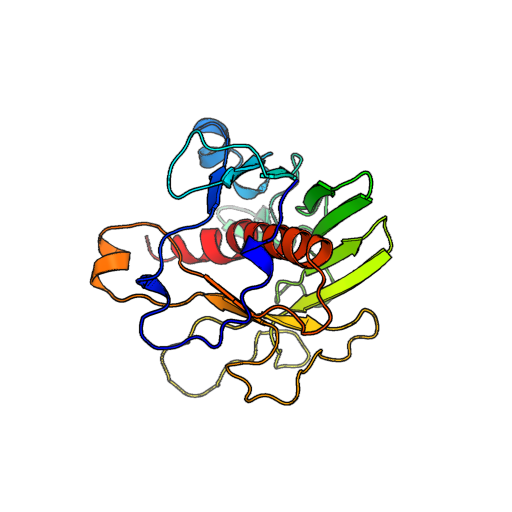G A C 1
ATOM 1708 O O . ARG A 1 222 ? 5.657 10.334 -11.643 1.00 62.16 222 ARG A O 1
ATOM 1715 N N . GLN A 1 223 ? 4.200 8.627 -11.527 1.00 54.50 223 GLN A N 1
ATOM 1716 C CA . GLN A 1 223 ? 3.773 8.680 -12.935 1.00 54.50 223 GLN A CA 1
ATOM 1717 C C . GLN A 1 223 ? 3.095 10.003 -13.326 1.00 54.50 223 GLN A C 1
ATOM 1719 O O . GLN A 1 223 ? 3.162 10.400 -14.486 1.00 54.50 223 GLN A O 1
ATOM 1724 N N . GLY A 1 224 ? 2.455 10.702 -12.382 1.00 46.88 224 GLY A N 1
ATOM 1725 C CA . GLY A 1 224 ? 1.821 12.004 -12.629 1.00 46.88 224 GLY A CA 1
ATOM 1726 C C . GLY A 1 224 ? 2.789 13.168 -12.885 1.00 46.88 224 GLY A C 1
ATOM 1727 O O . GLY A 1 224 ? 2.333 14.256 -13.227 1.00 46.88 224 GLY A O 1
ATOM 1728 N N . GLN A 1 225 ? 4.103 12.971 -12.720 1.00 45.25 225 GLN A N 1
ATOM 1729 C CA . GLN A 1 225 ? 5.107 14.037 -12.847 1.00 45.25 225 GLN A CA 1
ATOM 1730 C C . GLN A 1 225 ? 6.050 13.885 -14.048 1.00 45.25 225 GLN A C 1
ATOM 1732 O O . GLN A 1 225 ? 6.686 14.864 -14.422 1.00 45.25 225 GLN A O 1
ATOM 1737 N N . ASP A 1 226 ? 6.060 12.734 -14.728 1.00 35.53 226 ASP A N 1
ATOM 1738 C CA . ASP A 1 226 ? 6.846 12.506 -15.958 1.00 35.53 226 ASP A CA 1
ATOM 1739 C C . ASP A 1 226 ? 6.247 13.203 -17.207 1.00 35.53 226 ASP A C 1
ATOM 1741 O O . ASP A 1 226 ? 6.627 12.921 -18.344 1.00 35.53 226 ASP A O 1
ATOM 1745 N N . GLY A 1 227 ? 5.273 14.098 -17.007 1.00 31.44 227 GLY A N 1
ATOM 1746 C CA . GLY A 1 227 ? 4.589 14.871 -18.046 1.00 31.44 227 GLY A CA 1
ATOM 1747 C C . GLY A 1 227 ? 4.724 16.392 -17.912 1.00 31.44 227 GLY A C 1
ATOM 1748 O O . GLY A 1 227 ? 3.943 17.098 -18.552 1.00 31.44 227 GLY A O 1
ATOM 1749 N N . ALA A 1 228 ? 5.654 16.889 -17.086 1.00 24.81 228 ALA A N 1
ATOM 1750 C CA . ALA A 1 228 ? 5.966 18.316 -16.940 1.00 24.81 228 ALA A CA 1
ATOM 1751 C C . ALA A 1 228 ? 7.299 18.682 -17.610 1.00 24.81 228 ALA A C 1
ATOM 1753 O O . ALA A 1 228 ? 8.293 17.959 -17.379 1.00 24.81 228 ALA A O 1
#

pLDDT: mean 77.33, std 17.98, range [24.81, 97.88]

InterPro domains:
  IPR005552 Scramblase [PF03803] (173-222)
  IPR005552 Scramblase [PTHR23248] (23-225)

Radius of gyration: 18.01 Å; chains: 1; bounding box: 53×40×50 Å

Foldseek 3Di:
DDLVVLPDQDDPDVCPVVDFDFKDKDKDDDPCCCPPVNLQGKIKIFIATGDDPDHHTDWIKTKHGFDAQWDWDDDDPHTDTDGDPGRWIKIWIADPNKIWIKTWDDDPQSQWTKIFIDINPHTAKIKTFPDDPVNNGHDDPPDDDDDAWTKIFIAGPVGHTQAPPDDPVQGAIKTWDDPDPVCVVVDVDTDMDGRHRPPQDSVNSVSVVRNNVSCCSRPVVVVVPVPD

Sequence (228 aa):
MDFGYMNSGGLMKDGATTQPDEMYALEQSSFFMRCCWRDGRPMTINVSEGAEAGGNSIIDYNKPCGCPLNCFLPIGDDGVEFPCCCMLPELTATVDGHELKSNYVCDQYCCVSKFSYSEDGQEVYRLKPDTCCFGCCPTCRCGGGRRPAIPYFFYDPNGERITDGQSEDNQPQIRKVFTGLAKECCTTADTFAVFFPQDADVKRKAGLLGLTFLLDFTVFERQGQDGA

Organism: Alexandrium catenella (NCBI:txid2925)

Secondary structure (DSSP, 8-state):
---GGGG------TTGGGSPP-EEEEEE--HHHHHHSTTT--EEEEEEESSSTTSPEEEEEEE-----SEEEEEETTEEEEEE--SS--EEEEEETTEEEEEEEE--S-TTS-EEEEEETTEEEEEEE--EEGGGTEE----SS---PPPPEEEE-TTSPBP--SS-GGGSSEEEEE---HHHHHH----EEEEE--TT--HHHHHHHHHHHHHHIIIIIHHHTTTT-